Protein AF-A0A158R7V2-F1 (afdb_monomer)

Secondary structure (DSSP, 8-state):
-----PPPPPHHHHHHHHHHHHHHHHTTHHHHGGGSTT-SSSHHHHHTTGGG--HHHHTTSHHHHHHHHHHHHHHHHHHTSHHHHHHHHTSTTHHHHHHHHHHH---HHHHHHHHHHHHHHTT-HHHHHHTT-GGG-HHHHHHHHTS--TT---HHHHHHHHHHHHHHHHHHTT-HHHHHHHHHTTHHHHHHHHHHHHHHT-SSGGGGGHHHHHHHHHHHH-

Structure (mmCIF, N/CA/C/O backbone):
data_AF-A0A158R7V2-F1
#
_entry.id   AF-A0A158R7V2-F1
#
loop_
_atom_site.group_PDB
_atom_site.id
_atom_site.type_symbol
_atom_site.label_atom_id
_atom_site.label_alt_id
_atom_site.label_comp_id
_atom_site.label_asym_id
_atom_site.label_entity_id
_atom_site.label_seq_id
_atom_site.pdbx_PDB_ins_code
_atom_site.Cartn_x
_atom_site.Cartn_y
_atom_site.Cartn_z
_atom_site.occupancy
_atom_site.B_iso_or_equiv
_atom_site.auth_seq_id
_atom_site.auth_comp_id
_atom_site.auth_asym_id
_atom_site.auth_atom_id
_atom_site.pdbx_PDB_model_num
ATOM 1 N N . MET A 1 1 ? -40.283 9.266 14.610 1.00 37.00 1 MET A N 1
ATOM 2 C CA . MET A 1 1 ? -39.310 9.376 13.501 1.00 37.00 1 MET A CA 1
ATOM 3 C C . MET A 1 1 ? -38.106 10.157 14.010 1.00 37.00 1 MET A C 1
ATOM 5 O O . MET A 1 1 ? -38.195 11.370 14.119 1.00 37.00 1 MET A O 1
ATOM 9 N N . ALA A 1 2 ? -37.041 9.474 14.435 1.00 30.08 2 ALA A N 1
ATOM 10 C CA . ALA A 1 2 ? -35.848 10.116 14.991 1.00 30.08 2 ALA A CA 1
ATOM 11 C C . ALA A 1 2 ? -34.752 10.198 13.919 1.00 30.08 2 ALA A C 1
ATOM 13 O O . ALA A 1 2 ? -34.368 9.182 13.339 1.00 30.08 2 ALA A O 1
ATOM 14 N N . SER A 1 3 ? -34.281 11.414 13.641 1.00 31.59 3 SER A N 1
ATOM 15 C CA . SER A 1 3 ? -33.174 11.694 12.729 1.00 31.59 3 SER A CA 1
ATOM 16 C C . SER A 1 3 ? -31.853 11.220 13.337 1.00 31.59 3 SER A C 1
ATOM 18 O O . SER A 1 3 ? -31.418 11.741 14.364 1.00 31.59 3 SER A O 1
ATOM 20 N N . VAL A 1 4 ? -31.199 10.255 12.692 1.00 32.47 4 VAL A N 1
ATOM 21 C CA . VAL A 1 4 ? -29.851 9.806 13.054 1.00 32.47 4 VAL A CA 1
ATOM 22 C C . VAL A 1 4 ? -28.837 10.770 12.437 1.00 32.47 4 VAL A C 1
ATOM 24 O O . VAL A 1 4 ? -28.520 10.701 11.252 1.00 32.47 4 VAL A O 1
ATOM 27 N N . THR A 1 5 ? -28.336 11.693 13.250 1.00 33.97 5 THR A N 1
ATOM 28 C CA . THR A 1 5 ? -27.172 12.528 12.950 1.00 33.97 5 THR A CA 1
ATOM 29 C C . THR A 1 5 ? -25.904 11.688 13.100 1.00 33.97 5 THR A C 1
ATOM 31 O O . THR A 1 5 ? -25.510 11.295 14.194 1.00 33.97 5 THR A O 1
ATOM 34 N N . THR A 1 6 ? -25.247 11.387 11.981 1.00 33.78 6 THR A N 1
ATOM 35 C CA . THR A 1 6 ? -23.917 10.763 11.971 1.00 33.78 6 THR A CA 1
ATOM 36 C C . THR A 1 6 ? -22.882 11.703 12.602 1.00 33.78 6 THR A C 1
ATOM 38 O O . THR A 1 6 ? -22.807 12.863 12.181 1.00 33.78 6 THR A O 1
ATOM 41 N N . PRO A 1 7 ? -22.050 11.248 13.556 1.00 34.44 7 PRO A N 1
ATOM 42 C CA . PRO A 1 7 ? -21.054 12.105 14.182 1.00 34.44 7 PRO A CA 1
ATOM 43 C C . PRO A 1 7 ? -19.896 12.379 13.214 1.00 34.44 7 PRO A C 1
ATOM 45 O O . PRO A 1 7 ? -19.307 11.468 12.629 1.00 34.44 7 PRO A O 1
ATOM 48 N N . LEU A 1 8 ? -19.565 13.660 13.050 1.00 33.88 8 LEU A N 1
ATOM 49 C CA . LEU A 1 8 ? -18.360 14.110 12.353 1.00 33.88 8 LEU A CA 1
ATOM 50 C C . LEU A 1 8 ? -17.105 13.694 13.144 1.00 33.88 8 LEU A C 1
ATOM 52 O O . LEU A 1 8 ? -17.109 13.762 14.375 1.00 33.88 8 LEU A O 1
ATOM 56 N N . PRO A 1 9 ? -16.007 13.304 12.471 1.00 34.28 9 PRO A N 1
ATOM 57 C CA . PRO A 1 9 ? -14.775 12.935 13.153 1.00 34.28 9 PRO A CA 1
ATOM 58 C C . PRO A 1 9 ? -14.125 14.153 13.841 1.00 34.28 9 PRO A C 1
ATOM 60 O O . PRO A 1 9 ? -14.235 15.281 13.349 1.00 34.28 9 PRO A O 1
ATOM 63 N N . PRO A 1 10 ? -13.411 13.945 14.963 1.00 34.62 10 PRO A N 1
ATOM 64 C CA . PRO A 1 10 ? -12.839 15.025 15.764 1.00 34.62 10 PRO A CA 1
ATOM 65 C C . PRO A 1 10 ? -11.786 15.832 14.983 1.00 34.62 10 PRO A C 1
ATOM 67 O O . PRO A 1 10 ? -10.931 15.271 14.299 1.00 34.62 10 PRO A O 1
ATOM 70 N N . ARG A 1 11 ? -11.805 17.168 15.124 1.00 33.56 11 ARG A N 1
ATOM 71 C CA . ARG A 1 11 ? -10.925 18.125 14.410 1.00 33.56 11 ARG A CA 1
ATOM 72 C C . ARG A 1 11 ? -9.419 17.815 14.519 1.00 33.56 11 ARG A C 1
ATOM 74 O O . ARG A 1 11 ? -8.675 18.101 13.583 1.00 33.56 11 ARG A O 1
ATOM 81 N N . ASN A 1 12 ? -8.976 17.154 15.591 1.00 32.88 12 ASN A N 1
ATOM 82 C CA . ASN A 1 12 ? -7.576 16.742 15.773 1.00 32.88 12 ASN A CA 1
ATOM 83 C C . ASN A 1 12 ? -7.112 15.669 14.767 1.00 32.88 12 ASN A C 1
ATOM 85 O O . ASN A 1 12 ? -5.939 15.644 14.397 1.00 32.88 12 ASN A O 1
ATOM 89 N N . PHE A 1 13 ? -8.033 14.851 14.243 1.00 32.81 13 PHE A N 1
ATOM 90 C CA . PHE A 1 13 ? -7.736 13.826 13.235 1.00 32.81 13 PHE A CA 1
ATOM 91 C C . PHE A 1 13 ? -7.321 14.439 11.889 1.00 32.81 13 PHE A C 1
ATOM 93 O O . PHE A 1 13 ? -6.437 13.924 11.211 1.00 32.81 13 PHE A O 1
ATOM 100 N N . GLN A 1 14 ? -7.920 15.567 11.496 1.00 32.72 14 GLN A N 1
ATOM 101 C CA . GLN A 1 14 ? -7.604 16.232 10.226 1.00 32.72 14 GLN A CA 1
ATOM 102 C C . GLN A 1 14 ? -6.261 16.972 10.267 1.00 32.72 14 GLN A C 1
ATOM 104 O O . GLN A 1 14 ? -5.587 17.086 9.240 1.00 32.72 14 GLN A O 1
ATOM 109 N N . HIS A 1 15 ? -5.859 17.461 11.443 1.00 30.53 15 HIS A N 1
ATOM 110 C CA . HIS A 1 15 ? -4.662 18.284 11.582 1.00 30.53 15 HIS A CA 1
ATOM 111 C C . HIS A 1 15 ? -3.373 17.451 11.579 1.00 30.53 15 HIS A C 1
ATOM 113 O O . HIS A 1 15 ? -2.441 17.793 10.853 1.00 30.53 15 HIS A O 1
ATOM 119 N N . GLN A 1 16 ? -3.335 16.317 12.292 1.00 29.41 16 GLN A N 1
ATOM 120 C CA . GLN A 1 16 ? -2.178 15.407 12.275 1.00 29.41 16 GLN A CA 1
ATOM 121 C C . GLN A 1 16 ? -2.002 14.707 10.916 1.00 29.41 16 GLN A C 1
ATOM 123 O O . GLN A 1 16 ? -0.881 14.627 10.413 1.00 29.41 16 GLN A O 1
ATOM 128 N N . TYR A 1 17 ? -3.100 14.316 10.250 1.00 32.50 17 TYR A N 1
ATOM 129 C CA . TYR A 1 17 ? -3.053 13.799 8.873 1.00 32.50 17 TYR A CA 1
ATOM 130 C C . TYR A 1 17 ? -2.514 14.833 7.873 1.00 32.50 17 TYR A C 1
ATOM 132 O O . TYR A 1 17 ? -1.758 14.479 6.967 1.00 32.50 17 TYR A O 1
ATOM 140 N N . ARG A 1 18 ? -2.865 16.121 8.022 1.00 29.94 18 ARG A N 1
ATOM 141 C CA . ARG A 1 18 ? -2.336 17.190 7.157 1.00 29.94 18 ARG A CA 1
ATOM 142 C C . ARG A 1 18 ? -0.840 17.406 7.338 1.00 29.94 18 ARG A C 1
ATOM 144 O O . ARG A 1 18 ? -0.164 17.626 6.343 1.00 29.94 18 ARG A O 1
ATOM 151 N N . VAL A 1 19 ? -0.317 17.337 8.559 1.00 29.98 19 VAL A N 1
ATOM 152 C CA . VAL A 1 19 ? 1.100 17.636 8.834 1.00 29.98 19 VAL A CA 1
ATOM 153 C C . VAL A 1 19 ? 2.021 16.553 8.261 1.00 29.98 19 VAL A C 1
ATOM 155 O O . VAL A 1 19 ? 2.945 16.878 7.516 1.00 29.98 19 VAL A O 1
ATOM 158 N N . VAL A 1 20 ? 1.713 15.271 8.488 1.00 31.83 20 VAL A N 1
ATOM 159 C CA . VAL A 1 20 ? 2.489 14.147 7.922 1.00 31.83 20 VAL A CA 1
ATOM 160 C C . VAL A 1 20 ? 2.381 14.120 6.393 1.00 31.83 20 VAL A C 1
ATOM 162 O O . VAL A 1 20 ? 3.366 13.909 5.684 1.00 31.83 20 VAL A O 1
ATOM 165 N N . SER A 1 21 ? 1.195 14.430 5.862 1.00 34.09 21 SER A N 1
ATOM 166 C CA . SER A 1 21 ? 0.965 14.466 4.420 1.00 34.09 21 SER A CA 1
ATOM 167 C C . SER A 1 21 ? 1.586 15.682 3.719 1.00 34.09 21 SER A C 1
ATOM 169 O O . SER A 1 21 ? 1.953 15.577 2.552 1.00 34.09 21 SER A O 1
ATOM 171 N N . ASN A 1 22 ? 1.735 16.823 4.395 1.00 29.34 22 ASN A N 1
ATOM 172 C CA . ASN A 1 22 ? 2.344 18.026 3.819 1.00 29.34 22 ASN A CA 1
ATOM 173 C C . ASN A 1 22 ? 3.876 17.964 3.815 1.00 29.34 22 ASN A C 1
ATOM 175 O O . ASN A 1 22 ? 4.486 18.446 2.862 1.00 29.34 22 ASN A O 1
ATOM 179 N N . SER A 1 23 ? 4.489 17.315 4.811 1.00 27.75 23 SER A N 1
ATOM 180 C CA . SER A 1 23 ? 5.949 17.152 4.863 1.00 27.75 23 SER A CA 1
ATOM 181 C C . SER A 1 23 ? 6.473 16.293 3.698 1.00 27.75 23 SER A C 1
ATOM 183 O O . SER A 1 23 ? 7.461 16.643 3.059 1.00 27.75 23 SER A O 1
ATOM 185 N N . CYS A 1 24 ? 5.733 15.245 3.305 1.00 30.34 24 CYS A N 1
ATOM 186 C CA . CYS A 1 24 ? 6.071 14.422 2.133 1.00 30.34 24 CYS A CA 1
ATOM 187 C C . CYS A 1 24 ? 5.700 15.077 0.785 1.00 30.34 24 CYS A C 1
ATOM 189 O O . CYS A 1 24 ? 6.339 14.816 -0.232 1.00 30.34 24 CYS A O 1
ATOM 191 N N . ARG A 1 25 ? 4.676 15.945 0.748 1.00 33.12 25 ARG A N 1
ATOM 192 C CA . ARG A 1 25 ? 4.231 16.620 -0.489 1.00 33.12 25 ARG A CA 1
ATOM 193 C C . ARG A 1 25 ? 5.171 17.732 -0.947 1.00 33.12 25 ARG A C 1
ATOM 195 O O . ARG A 1 25 ? 5.272 17.963 -2.150 1.00 33.12 25 ARG A O 1
ATOM 202 N N . ASN A 1 26 ? 5.832 18.429 -0.024 1.00 28.05 26 ASN A N 1
ATOM 203 C CA . ASN A 1 26 ? 6.588 19.637 -0.362 1.00 28.05 26 ASN A CA 1
ATOM 204 C C . ASN A 1 26 ? 7.944 19.356 -1.030 1.00 28.05 26 ASN A C 1
ATOM 206 O O . ASN A 1 26 ? 8.379 20.168 -1.838 1.00 28.05 26 ASN A O 1
ATOM 210 N N . TYR A 1 27 ? 8.555 18.188 -0.807 1.00 28.44 27 TYR A N 1
ATOM 211 C CA . TYR A 1 27 ? 9.837 17.836 -1.437 1.00 28.44 27 TYR A CA 1
ATOM 212 C C . TYR A 1 27 ? 9.708 17.345 -2.896 1.00 28.44 27 TYR A C 1
ATOM 214 O O . TYR A 1 27 ? 10.670 17.389 -3.653 1.00 28.44 27 TYR A O 1
ATOM 222 N N . ILE A 1 28 ? 8.517 16.902 -3.321 1.00 39.06 28 ILE A N 1
ATOM 223 C CA . ILE A 1 28 ? 8.295 16.250 -4.633 1.00 39.06 28 ILE A CA 1
ATOM 224 C C . ILE A 1 28 ? 7.529 17.165 -5.613 1.00 39.06 28 ILE A C 1
ATOM 226 O O . ILE A 1 28 ? 7.514 16.945 -6.828 1.00 39.06 28 ILE A O 1
ATOM 230 N N . ARG A 1 29 ? 6.927 18.251 -5.108 1.00 34.53 29 ARG A N 1
ATOM 231 C CA . ARG A 1 29 ? 6.088 19.171 -5.895 1.00 34.53 29 ARG A CA 1
ATOM 232 C C . ARG A 1 29 ? 6.852 19.926 -6.987 1.00 34.53 29 ARG A C 1
ATOM 234 O O . ARG A 1 29 ? 6.239 20.322 -7.973 1.00 34.53 29 ARG A O 1
ATOM 241 N N . ILE A 1 30 ? 8.168 20.081 -6.848 1.00 33.03 30 ILE A N 1
ATOM 242 C CA . ILE A 1 30 ? 8.990 20.868 -7.778 1.00 33.03 30 ILE A CA 1
ATOM 243 C C . ILE A 1 30 ? 9.279 20.099 -9.083 1.00 33.03 30 ILE A C 1
ATOM 245 O O . ILE A 1 30 ? 9.406 20.718 -10.134 1.00 33.03 30 ILE A O 1
ATOM 249 N N . SER A 1 31 ? 9.267 18.759 -9.082 1.00 31.92 31 SER A N 1
ATOM 250 C CA . SER 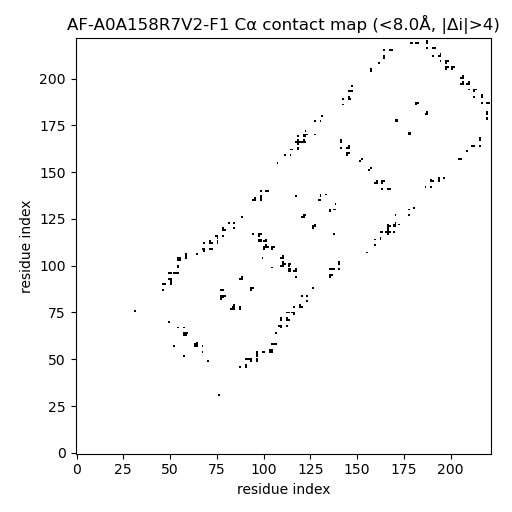A 1 31 ? 9.626 17.977 -10.282 1.00 31.92 31 SER A CA 1
ATOM 251 C C . SER A 1 31 ? 8.432 17.521 -11.136 1.00 31.92 31 SER A C 1
ATOM 253 O O . SER A 1 31 ? 8.602 17.262 -12.323 1.00 31.92 31 SER A O 1
ATOM 255 N N . CYS A 1 32 ? 7.214 17.430 -10.582 1.00 36.91 32 CYS A N 1
ATOM 256 C CA . CYS A 1 32 ? 6.044 16.929 -11.328 1.00 36.91 32 CYS A CA 1
ATOM 257 C C . CYS A 1 32 ? 5.230 18.015 -12.056 1.00 36.91 32 CYS A C 1
ATOM 259 O O . CYS A 1 32 ? 4.536 17.701 -13.023 1.00 36.91 32 CYS A O 1
ATOM 261 N N . VAL A 1 33 ? 5.297 19.283 -11.633 1.00 39.81 33 VAL A N 1
ATOM 262 C CA . VAL A 1 33 ? 4.415 20.348 -12.158 1.00 39.81 33 VAL A CA 1
ATOM 263 C C . VAL A 1 33 ? 4.764 20.756 -13.598 1.00 39.81 33 VAL A C 1
ATOM 265 O O . VAL A 1 33 ? 3.875 21.144 -14.351 1.00 39.81 33 VAL A O 1
ATOM 268 N N . LEU A 1 34 ? 6.009 20.564 -14.039 1.00 38.75 34 LEU A N 1
ATOM 269 C CA . LEU A 1 34 ? 6.458 20.970 -15.379 1.00 38.75 34 LEU A CA 1
ATOM 270 C C . LEU A 1 34 ? 6.155 19.956 -16.501 1.00 38.75 34 LEU A C 1
ATOM 272 O O . LEU A 1 34 ? 6.332 20.274 -17.672 1.00 38.75 34 LEU A O 1
ATOM 276 N N . ALA A 1 35 ? 5.659 18.755 -16.184 1.00 41.47 35 ALA A N 1
ATOM 277 C CA . ALA A 1 35 ? 5.462 17.688 -17.174 1.00 41.47 35 ALA A CA 1
ATOM 278 C C . ALA A 1 35 ? 3.985 17.370 -17.487 1.00 41.47 35 ALA A C 1
ATOM 280 O O . ALA A 1 35 ? 3.691 16.521 -18.321 1.00 41.47 35 ALA A O 1
ATOM 281 N N . LEU A 1 36 ? 3.015 17.999 -16.824 1.00 45.53 36 LEU A N 1
ATOM 282 C CA . LEU A 1 36 ? 1.614 17.550 -16.867 1.00 45.53 36 LEU A CA 1
ATOM 283 C C . LEU A 1 36 ? 0.817 17.868 -18.157 1.00 45.53 36 LEU A C 1
ATOM 285 O O . LEU A 1 36 ? 0.014 17.008 -18.541 1.00 45.53 36 LEU A O 1
ATOM 289 N N . PRO A 1 37 ? 1.016 18.989 -18.883 1.00 43.69 37 PRO A N 1
ATOM 290 C CA . PRO A 1 37 ? 0.160 19.313 -20.034 1.00 43.69 37 PRO A CA 1
ATOM 291 C C . PRO A 1 37 ? 0.492 18.564 -21.339 1.00 43.69 37 PRO A C 1
ATOM 293 O O . PRO A 1 37 ? -0.405 18.305 -22.138 1.00 43.69 37 PRO A O 1
ATOM 296 N N . LEU A 1 38 ? 1.748 18.156 -21.564 1.00 41.06 38 LEU A N 1
ATOM 297 C CA . LEU A 1 38 ? 2.199 17.583 -22.851 1.00 41.06 38 LEU A CA 1
ATOM 298 C C . LEU A 1 38 ? 1.946 16.073 -23.010 1.00 41.06 38 LEU A C 1
ATOM 300 O O . LEU A 1 38 ? 2.208 15.483 -24.059 1.00 41.06 38 LEU A O 1
ATOM 304 N N . ILE A 1 39 ? 1.420 15.419 -21.975 1.00 48.09 39 ILE A N 1
ATOM 305 C CA . ILE A 1 39 ? 1.435 13.962 -21.865 1.00 48.09 39 ILE A CA 1
ATOM 306 C C . ILE A 1 39 ? 0.011 13.441 -21.607 1.00 48.09 39 ILE A C 1
ATOM 308 O O . ILE A 1 39 ? -0.299 12.930 -20.535 1.00 48.09 39 ILE A O 1
ATOM 312 N N . LYS A 1 40 ? -0.902 13.595 -22.571 1.00 47.69 40 LYS A N 1
ATOM 313 C CA . LYS A 1 40 ? -2.197 12.875 -22.573 1.00 47.69 40 LYS A CA 1
ATOM 314 C C . LYS A 1 40 ? -2.292 11.840 -23.700 1.00 47.69 40 LYS A C 1
ATOM 316 O O . LYS A 1 40 ? -2.746 10.734 -23.448 1.00 47.69 40 LYS A O 1
ATOM 321 N N . ARG A 1 41 ? -1.763 12.121 -24.901 1.00 42.34 41 ARG A N 1
ATOM 322 C CA . ARG A 1 41 ? -1.791 11.170 -26.039 1.00 42.34 41 ARG A CA 1
ATOM 323 C C . ARG A 1 41 ? -0.633 10.160 -26.076 1.00 42.34 41 ARG A C 1
ATOM 325 O O . ARG A 1 41 ? -0.831 9.042 -26.531 1.00 42.34 41 ARG A O 1
ATOM 332 N N . LYS A 1 42 ? 0.560 10.504 -25.570 1.00 47.75 42 LYS A N 1
ATOM 333 C CA . LYS A 1 42 ? 1.734 9.599 -25.565 1.00 47.75 42 LYS 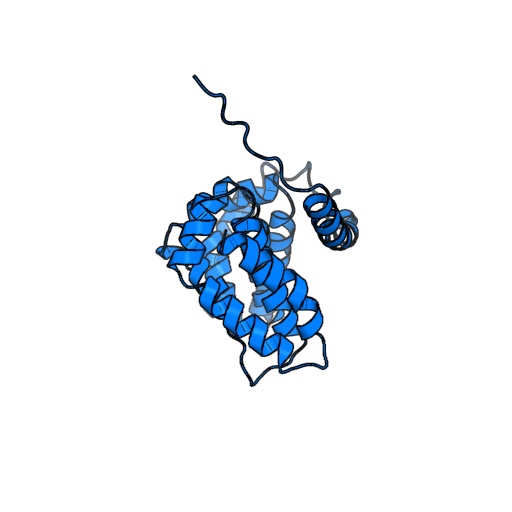A CA 1
ATOM 33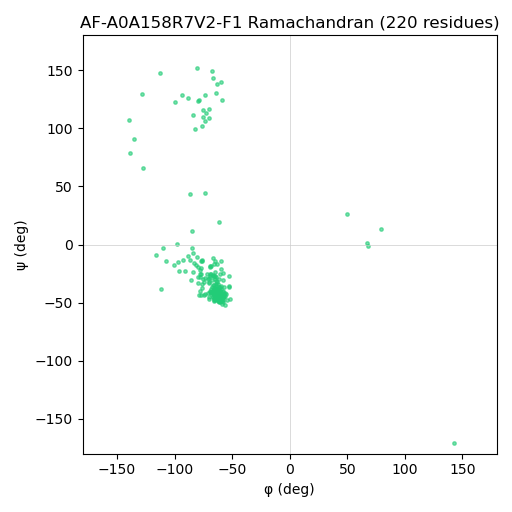4 C C . LYS A 1 42 ? 1.832 8.683 -24.325 1.00 47.75 42 LYS A C 1
ATOM 336 O O . LYS A 1 42 ? 2.629 7.753 -24.339 1.00 47.75 42 LYS A O 1
ATOM 341 N N . LYS A 1 43 ? 1.014 8.895 -23.275 1.00 51.50 43 LYS A N 1
ATOM 342 C CA . LYS A 1 43 ? 1.089 8.126 -22.007 1.00 51.50 43 LYS A CA 1
ATOM 343 C C . LYS A 1 43 ? 0.662 6.663 -22.133 1.00 51.50 43 LYS A C 1
ATOM 345 O O . LYS A 1 43 ? 1.322 5.804 -21.562 1.00 51.50 43 LYS A O 1
ATOM 350 N N . ALA A 1 44 ? -0.402 6.375 -22.883 1.00 55.25 44 ALA A N 1
ATOM 351 C CA . ALA A 1 44 ? -0.937 5.013 -22.985 1.00 55.25 44 ALA A CA 1
ATOM 352 C C . ALA A 1 44 ? 0.057 4.035 -23.645 1.00 55.25 44 ALA A C 1
ATOM 354 O O . ALA A 1 44 ? 0.208 2.910 -23.188 1.00 55.25 44 ALA A O 1
ATOM 355 N N . LYS A 1 45 ? 0.811 4.489 -24.659 1.00 58.78 45 LYS A N 1
ATOM 356 C CA . LYS A 1 45 ? 1.831 3.663 -25.335 1.00 58.78 45 LYS A CA 1
ATOM 357 C C . LYS A 1 45 ? 3.066 3.381 -24.475 1.00 58.78 45 LYS A C 1
ATOM 359 O O . LYS A 1 45 ? 3.720 2.367 -24.652 1.00 58.78 45 LYS A O 1
ATOM 364 N N . ILE A 1 46 ? 3.419 4.279 -23.557 1.00 62.28 46 ILE A N 1
ATOM 365 C CA . ILE A 1 46 ? 4.553 4.055 -22.646 1.00 62.28 46 ILE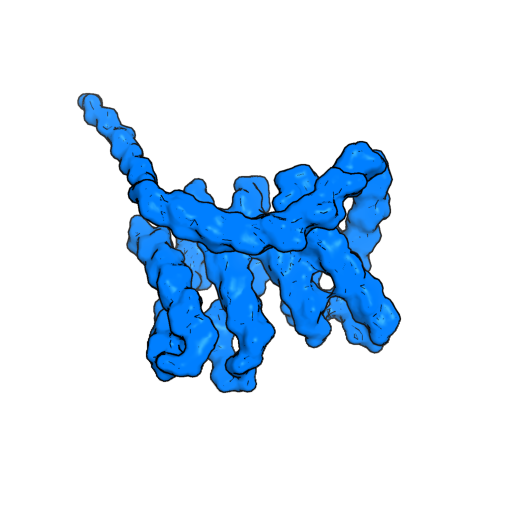 A CA 1
ATOM 366 C C . ILE A 1 46 ? 4.144 3.057 -21.554 1.00 62.28 46 ILE A C 1
ATOM 368 O O . ILE A 1 46 ? 4.921 2.183 -21.182 1.00 62.28 46 ILE A O 1
ATOM 372 N N . LEU A 1 47 ? 2.899 3.142 -21.081 1.00 64.50 47 LEU A N 1
ATOM 373 C CA . LEU A 1 47 ? 2.366 2.250 -20.054 1.00 64.50 47 LEU A CA 1
ATOM 374 C C . LEU A 1 47 ? 1.985 0.857 -20.573 1.00 64.50 47 LEU A C 1
ATOM 376 O O . LEU A 1 47 ? 1.961 -0.080 -19.780 1.00 64.50 47 LEU A O 1
ATOM 380 N N . SER A 1 48 ? 1.769 0.665 -21.878 1.00 66.31 48 SER A N 1
ATOM 381 C CA . SER A 1 48 ? 1.552 -0.681 -22.431 1.00 66.31 48 SER A CA 1
ATOM 382 C C . SER A 1 48 ? 2.751 -1.610 -22.217 1.00 66.31 48 SER A C 1
ATOM 384 O O . SER A 1 48 ? 2.565 -2.808 -22.037 1.00 66.31 48 SER A O 1
ATOM 386 N N . HIS A 1 49 ? 3.971 -1.066 -22.160 1.00 67.44 49 HIS A N 1
ATOM 387 C CA . HIS A 1 49 ? 5.181 -1.836 -21.854 1.00 67.44 49 HIS A CA 1
ATOM 388 C C . HIS A 1 49 ? 5.386 -2.074 -20.350 1.00 67.44 49 HIS A C 1
ATOM 390 O O . HIS A 1 49 ? 6.129 -2.976 -19.964 1.00 67.44 49 HIS A O 1
ATOM 396 N N . PHE A 1 50 ? 4.711 -1.304 -19.491 1.00 67.50 50 PHE A N 1
ATOM 397 C CA . PHE A 1 50 ? 4.791 -1.475 -18.039 1.00 67.50 50 PHE A CA 1
ATOM 398 C C . PHE A 1 50 ? 4.146 -2.791 -17.591 1.00 67.50 50 PHE A C 1
ATOM 400 O O . PHE A 1 50 ? 4.723 -3.518 -16.788 1.00 67.50 50 PHE A O 1
ATOM 407 N N . ALA A 1 51 ? 2.993 -3.145 -18.167 1.00 64.06 51 ALA A N 1
ATOM 408 C CA . ALA A 1 51 ? 2.290 -4.393 -17.858 1.00 64.06 51 ALA A CA 1
ATOM 409 C C . ALA A 1 51 ? 3.091 -5.663 -18.227 1.00 64.06 51 ALA A C 1
ATOM 411 O O . ALA A 1 51 ? 2.771 -6.754 -17.754 1.00 64.06 51 ALA A O 1
ATOM 412 N N . SER A 1 52 ? 4.125 -5.524 -19.066 1.00 68.00 52 SER A N 1
ATOM 413 C CA . SER A 1 52 ? 5.037 -6.602 -19.464 1.00 68.00 52 SER A CA 1
ATOM 414 C C . SER A 1 52 ? 6.356 -6.636 -18.684 1.00 68.00 52 SER A C 1
ATOM 416 O O . SER A 1 52 ? 7.191 -7.490 -18.972 1.00 68.00 52 SER A O 1
ATOM 418 N N . LEU A 1 53 ? 6.583 -5.726 -17.726 1.00 68.12 53 LEU A N 1
ATOM 419 C CA . LEU A 1 53 ? 7.809 -5.744 -16.924 1.00 68.12 53 LEU A CA 1
ATOM 420 C C . LEU A 1 53 ? 7.804 -6.947 -15.977 1.00 68.12 53 LEU A C 1
ATOM 422 O O . LEU A 1 53 ? 7.081 -6.972 -14.982 1.00 68.12 53 LEU A O 1
ATOM 426 N N . ASP A 1 54 ? 8.651 -7.927 -16.277 1.00 71.31 54 ASP A N 1
ATOM 427 C CA . ASP A 1 54 ? 8.888 -9.072 -15.406 1.00 71.31 54 ASP A CA 1
ATOM 428 C C . ASP A 1 54 ? 9.932 -8.720 -14.336 1.00 71.31 54 ASP A C 1
ATOM 430 O O . ASP A 1 54 ? 11.124 -8.541 -14.617 1.00 71.31 54 ASP A O 1
ATOM 434 N N . ALA A 1 55 ? 9.465 -8.653 -13.086 1.00 67.69 55 ALA A N 1
ATOM 435 C CA . ALA A 1 55 ? 10.292 -8.362 -11.924 1.00 67.69 55 ALA A CA 1
ATOM 436 C C . ALA A 1 55 ? 11.454 -9.355 -11.759 1.00 67.69 55 ALA A C 1
ATOM 438 O O . ALA A 1 55 ? 12.548 -8.950 -11.361 1.00 67.69 55 ALA A O 1
ATOM 439 N N . LYS A 1 56 ? 11.233 -10.637 -12.079 1.00 70.12 56 LYS A N 1
ATOM 440 C CA . LYS A 1 56 ? 12.216 -11.715 -11.906 1.00 70.12 56 LYS A CA 1
ATOM 441 C C . LYS A 1 56 ? 13.267 -11.698 -13.006 1.00 70.12 56 LYS A C 1
ATOM 443 O O . LYS A 1 56 ? 14.442 -11.916 -12.721 1.00 70.12 56 LYS A O 1
ATOM 448 N N . ALA A 1 57 ? 12.864 -11.434 -14.248 1.00 71.12 57 ALA A N 1
ATOM 449 C CA . ALA A 1 57 ? 13.792 -11.367 -15.374 1.00 71.12 57 ALA A CA 1
ATOM 450 C C . ALA A 1 57 ? 14.748 -10.169 -15.250 1.00 71.12 57 ALA A C 1
ATOM 452 O O . ALA A 1 57 ? 15.959 -10.324 -15.415 1.00 71.12 57 ALA A O 1
ATOM 453 N N . LEU A 1 58 ? 14.224 -8.989 -14.897 1.00 66.56 58 LEU A N 1
ATOM 454 C CA . LEU A 1 58 ? 15.017 -7.758 -14.788 1.00 66.56 58 LEU A CA 1
ATOM 455 C C . LEU A 1 58 ? 15.976 -7.763 -13.593 1.00 66.56 58 LEU A C 1
ATOM 457 O O . LEU A 1 58 ? 17.056 -7.179 -13.679 1.00 66.56 58 LEU A O 1
ATOM 461 N N . ALA A 1 59 ? 15.631 -8.479 -12.521 1.00 67.00 59 ALA A N 1
ATOM 462 C CA . ALA A 1 59 ? 16.480 -8.611 -11.341 1.00 67.00 59 ALA A CA 1
ATOM 463 C C . ALA A 1 59 ? 17.795 -9.373 -11.605 1.00 67.00 59 ALA A C 1
ATOM 465 O O . ALA A 1 59 ? 18.721 -9.261 -10.805 1.00 67.00 59 ALA A O 1
ATOM 466 N N . ARG A 1 60 ? 17.912 -10.127 -12.709 1.00 71.50 60 ARG A N 1
ATOM 467 C CA . ARG A 1 60 ? 19.089 -10.970 -13.005 1.00 71.50 60 ARG A CA 1
ATOM 468 C C . ARG A 1 60 ? 20.264 -10.227 -13.644 1.00 71.50 60 ARG A C 1
ATOM 470 O O . ARG A 1 60 ? 21.363 -10.768 -13.671 1.00 71.50 60 ARG A O 1
ATOM 477 N N . VAL A 1 61 ? 20.053 -9.021 -14.177 1.00 75.81 61 VAL A N 1
ATOM 478 C CA . VAL A 1 61 ? 21.072 -8.294 -14.956 1.00 75.81 61 VAL A CA 1
ATOM 479 C C . VAL A 1 61 ? 21.245 -6.873 -14.408 1.00 75.81 61 VAL A C 1
ATOM 481 O O . VAL A 1 61 ? 20.249 -6.156 -14.330 1.00 75.81 61 VAL A O 1
ATOM 484 N N . PRO A 1 62 ? 22.472 -6.388 -14.117 1.00 75.19 62 PRO A N 1
ATOM 485 C CA . PRO A 1 62 ? 22.685 -5.055 -13.530 1.00 75.19 62 PRO A CA 1
ATOM 486 C C . PRO A 1 62 ? 22.076 -3.894 -14.337 1.00 75.19 62 PRO A C 1
ATOM 488 O O . PRO A 1 62 ? 21.432 -3.004 -13.784 1.00 75.19 62 PRO A O 1
ATOM 491 N N . LYS A 1 63 ? 22.203 -3.920 -15.673 1.00 75.88 63 LYS A N 1
ATOM 492 C CA . LYS A 1 63 ? 21.553 -2.928 -16.556 1.00 75.88 63 LYS A CA 1
ATOM 493 C C . LYS A 1 63 ? 20.021 -3.013 -16.490 1.00 75.88 63 LYS A C 1
ATOM 495 O O . LYS A 1 63 ? 19.348 -1.986 -16.549 1.00 75.88 63 LYS A O 1
ATOM 500 N N . GLY A 1 64 ? 19.479 -4.223 -16.341 1.00 74.81 64 GLY A N 1
ATOM 501 C CA . GLY A 1 64 ? 18.047 -4.470 -16.161 1.00 74.81 64 GLY A CA 1
ATOM 502 C C . GLY A 1 64 ? 17.526 -3.900 -14.842 1.00 74.81 64 GLY A C 1
ATOM 503 O O . GLY A 1 64 ? 16.503 -3.221 -14.845 1.00 74.81 64 GLY A O 1
ATOM 504 N N . GLN A 1 65 ? 18.276 -4.069 -13.751 1.00 79.00 65 GLN A N 1
ATOM 505 C CA . GLN A 1 65 ? 17.956 -3.496 -12.437 1.00 79.00 65 GLN A CA 1
ATOM 506 C C . GLN A 1 65 ? 17.916 -1.961 -12.474 1.00 79.00 65 GLN A C 1
ATOM 508 O O . GLN A 1 65 ? 16.989 -1.346 -11.951 1.00 79.00 65 GLN A O 1
ATOM 513 N N . HIS A 1 66 ? 18.879 -1.319 -13.144 1.00 80.69 66 HIS A N 1
ATOM 514 C CA . HIS A 1 66 ? 18.876 0.139 -13.287 1.00 80.69 66 HIS A CA 1
ATOM 515 C C . HIS A 1 66 ? 17.631 0.646 -14.033 1.00 80.69 66 HIS A C 1
ATOM 517 O O . HIS A 1 66 ? 16.948 1.560 -13.564 1.00 80.69 66 HIS A O 1
ATOM 523 N N . LEU A 1 67 ? 17.291 0.021 -15.166 1.00 80.94 67 LEU A N 1
ATOM 524 C CA . LEU A 1 67 ? 16.075 0.352 -15.911 1.00 80.94 67 LEU A CA 1
ATOM 525 C C . LEU A 1 67 ? 14.814 0.103 -15.076 1.00 80.94 67 LEU A C 1
ATOM 527 O O . LEU A 1 67 ? 13.911 0.937 -15.076 1.00 80.94 67 LEU A O 1
ATOM 531 N N . GLN A 1 68 ? 14.767 -0.999 -14.328 1.00 82.56 68 GLN A N 1
ATOM 532 C CA . GLN A 1 68 ? 13.670 -1.327 -13.420 1.00 82.56 68 GLN A CA 1
ATOM 533 C C . GLN A 1 68 ? 13.461 -0.228 -12.368 1.00 82.56 68 GLN A C 1
ATOM 535 O O . GLN A 1 68 ? 12.331 0.224 -12.181 1.00 82.56 68 GLN A O 1
ATOM 540 N N . ARG A 1 69 ? 14.533 0.278 -11.742 1.00 86.38 69 ARG A N 1
ATOM 541 C CA . ARG A 1 69 ? 14.451 1.403 -10.793 1.00 86.38 69 ARG A CA 1
ATOM 542 C C . ARG A 1 69 ? 13.914 2.673 -11.443 1.00 86.38 69 ARG A C 1
ATOM 544 O O . ARG A 1 69 ? 13.029 3.312 -10.878 1.00 86.38 69 ARG A O 1
ATOM 551 N N . LEU A 1 70 ? 14.409 3.040 -12.629 1.00 84.56 70 LEU A N 1
ATOM 552 C CA . LEU A 1 70 ? 13.927 4.223 -13.356 1.00 84.56 70 LEU A CA 1
ATOM 553 C C . LEU A 1 70 ? 12.433 4.117 -13.678 1.00 84.56 70 LEU A C 1
ATOM 555 O O . LEU A 1 70 ? 11.678 5.064 -13.443 1.00 84.56 70 LEU A O 1
ATOM 559 N N . TRP A 1 71 ? 12.001 2.950 -14.153 1.00 86.06 71 TRP A N 1
ATOM 560 C CA . TRP A 1 71 ? 10.597 2.670 -14.427 1.00 86.06 71 TRP A CA 1
ATOM 561 C C . TRP A 1 71 ? 9.739 2.764 -13.170 1.00 86.06 71 TRP A C 1
ATOM 563 O O . TRP A 1 71 ? 8.743 3.484 -13.161 1.00 86.06 71 TRP A O 1
ATOM 573 N N . LEU A 1 72 ? 10.137 2.109 -12.081 1.00 89.88 72 LEU A N 1
ATOM 574 C CA . LEU A 1 72 ? 9.389 2.158 -10.826 1.00 89.88 72 LEU A CA 1
ATOM 575 C C . LEU A 1 72 ? 9.360 3.561 -10.226 1.00 89.88 72 LEU A C 1
ATOM 577 O O . LEU A 1 72 ? 8.338 3.958 -9.676 1.00 89.88 72 LEU A O 1
ATOM 581 N N . ARG A 1 73 ? 10.423 4.354 -10.390 1.00 91.00 73 ARG A N 1
ATOM 582 C CA . ARG A 1 73 ? 10.445 5.758 -9.965 1.00 91.00 73 ARG A CA 1
ATOM 583 C C . ARG A 1 73 ? 9.443 6.594 -10.752 1.00 91.00 73 ARG A C 1
ATOM 585 O O . ARG A 1 73 ? 8.706 7.379 -10.161 1.00 91.00 73 ARG A O 1
ATOM 592 N N . PHE A 1 74 ? 9.375 6.405 -12.068 1.00 88.19 74 PHE A N 1
ATOM 593 C CA . PHE A 1 74 ? 8.375 7.057 -12.911 1.00 88.19 74 PHE A CA 1
ATOM 594 C C . PHE A 1 74 ? 6.945 6.683 -12.494 1.00 88.19 74 PHE A C 1
ATOM 596 O O . PHE A 1 74 ? 6.099 7.562 -12.328 1.00 88.19 74 PHE A O 1
ATOM 603 N N . ILE A 1 75 ? 6.684 5.396 -12.260 1.00 89.88 75 ILE A N 1
ATOM 604 C CA . ILE A 1 75 ? 5.363 4.902 -11.850 1.00 89.88 75 ILE A CA 1
ATOM 605 C C . ILE A 1 75 ? 4.992 5.417 -10.458 1.00 89.88 75 ILE A C 1
ATOM 607 O O . ILE A 1 75 ? 3.907 5.972 -10.288 1.00 89.88 75 ILE A O 1
ATOM 611 N N . ALA A 1 76 ? 5.903 5.330 -9.486 1.00 91.06 76 ALA A N 1
ATOM 612 C CA . ALA A 1 76 ? 5.710 5.897 -8.155 1.00 91.06 76 ALA A CA 1
ATOM 613 C C . ALA A 1 76 ? 5.382 7.398 -8.247 1.00 91.06 76 ALA A C 1
ATOM 615 O O . ALA A 1 76 ? 4.418 7.855 -7.634 1.00 91.06 76 ALA A O 1
ATOM 616 N N . ASN A 1 77 ? 6.078 8.150 -9.105 1.00 91.31 77 ASN A N 1
ATOM 617 C CA . ASN A 1 77 ? 5.781 9.565 -9.331 1.00 91.31 77 ASN A CA 1
ATOM 618 C C . ASN A 1 77 ? 4.359 9.804 -9.869 1.00 91.31 77 ASN A C 1
ATOM 620 O O . ASN A 1 77 ? 3.656 10.695 -9.387 1.00 91.31 77 ASN A O 1
ATOM 624 N N . LEU A 1 78 ? 3.888 8.989 -10.819 1.00 90.50 78 LEU A N 1
ATOM 625 C CA . LEU A 1 78 ? 2.516 9.089 -11.332 1.00 90.50 78 LEU A CA 1
ATOM 626 C C . LEU A 1 78 ? 1.467 8.842 -10.240 1.00 90.50 78 LEU A C 1
ATOM 628 O O . LEU A 1 78 ? 0.435 9.521 -10.223 1.00 90.50 78 LEU A O 1
ATOM 632 N N . THR A 1 79 ? 1.737 7.924 -9.306 1.00 93.19 79 THR A N 1
ATOM 633 C CA . THR A 1 79 ? 0.796 7.598 -8.223 1.00 93.19 79 THR A CA 1
ATOM 634 C C . THR A 1 79 ? 0.566 8.737 -7.224 1.00 93.19 79 THR A C 1
ATOM 636 O O . THR A 1 79 ? -0.398 8.668 -6.469 1.00 93.19 79 THR A O 1
ATOM 639 N N . PHE A 1 80 ? 1.350 9.821 -7.234 1.00 90.44 80 PHE A N 1
ATOM 640 C CA . PHE A 1 80 ? 1.080 10.995 -6.386 1.00 90.44 80 PHE A CA 1
ATOM 641 C C . PHE A 1 80 ? -0.071 11.881 -6.885 1.00 90.44 80 PHE A C 1
ATOM 643 O O . PHE A 1 80 ? -0.559 12.732 -6.140 1.00 90.44 80 PHE A O 1
ATOM 650 N N . THR A 1 81 ? -0.514 11.708 -8.133 1.00 90.56 81 THR A N 1
ATOM 651 C CA . THR A 1 81 ? -1.582 12.523 -8.739 1.00 90.56 81 THR A CA 1
ATOM 652 C C . THR A 1 81 ? -2.831 11.688 -8.985 1.00 90.56 81 THR A C 1
ATOM 654 O O . THR A 1 81 ? -2.735 10.503 -9.299 1.00 90.56 81 THR A O 1
ATOM 657 N N . ARG A 1 82 ? -4.022 12.290 -8.886 1.00 89.38 82 ARG A N 1
ATOM 658 C CA . ARG A 1 82 ? -5.281 11.572 -9.160 1.00 89.38 82 ARG A CA 1
ATOM 659 C C . ARG A 1 82 ? -5.357 11.118 -10.615 1.00 89.38 82 ARG A C 1
ATOM 661 O O . ARG A 1 82 ? -5.810 10.012 -10.894 1.00 89.38 82 ARG A O 1
ATOM 668 N N . GLU A 1 83 ? -4.875 11.951 -11.529 1.00 88.94 83 GLU A N 1
ATOM 669 C CA . GLU A 1 83 ? -4.833 11.683 -12.963 1.00 88.94 83 GLU A CA 1
ATOM 670 C C . GLU A 1 83 ? -3.867 10.539 -13.276 1.00 88.94 83 GLU A C 1
ATOM 672 O O . GLU A 1 83 ? -4.212 9.639 -14.038 1.00 88.94 83 GLU A O 1
ATOM 677 N N . GLY A 1 84 ? -2.675 10.545 -12.670 1.00 89.94 84 GLY A N 1
ATOM 678 C CA . GLY A 1 84 ? -1.700 9.467 -12.821 1.00 89.94 84 GLY A CA 1
ATOM 679 C C . GLY A 1 84 ? -2.189 8.157 -12.211 1.00 89.94 84 GLY A C 1
ATOM 680 O O . GLY A 1 84 ? -2.047 7.112 -12.838 1.00 89.94 84 GLY A O 1
ATOM 681 N N . GLN A 1 85 ? -2.852 8.206 -11.051 1.00 92.00 85 GLN A N 1
ATOM 682 C CA . GLN A 1 85 ? -3.484 7.024 -10.472 1.00 92.00 85 GLN A CA 1
ATOM 683 C C . GLN A 1 85 ? -4.579 6.457 -11.380 1.00 92.00 85 GLN A C 1
ATOM 685 O O . GLN A 1 85 ? -4.571 5.265 -11.657 1.00 92.00 85 GLN A O 1
ATOM 690 N N . SER A 1 86 ? -5.494 7.300 -11.869 1.00 90.31 86 SER A N 1
ATOM 691 C CA . SER A 1 86 ? -6.569 6.891 -12.784 1.00 90.31 86 SER A CA 1
ATOM 692 C C . SER A 1 86 ? -6.013 6.235 -14.049 1.00 90.31 86 SER A C 1
ATOM 694 O O . SER A 1 86 ? -6.443 5.153 -14.440 1.00 90.31 86 SER A O 1
ATOM 696 N N . LEU A 1 87 ? -4.982 6.848 -14.633 1.00 89.06 87 LEU A N 1
ATOM 697 C CA . LEU A 1 87 ? -4.288 6.319 -15.798 1.00 89.06 87 LEU A CA 1
ATOM 698 C C . LEU A 1 87 ? -3.628 4.959 -15.533 1.00 89.06 87 LEU A C 1
ATOM 700 O O . LEU A 1 87 ? -3.663 4.090 -16.394 1.00 89.06 87 LEU A O 1
ATOM 704 N N . LEU A 1 88 ? -2.991 4.761 -14.380 1.00 89.50 88 LEU A N 1
ATOM 705 C CA . LEU A 1 88 ? -2.372 3.474 -14.061 1.00 89.50 88 LEU A CA 1
ATOM 706 C C . LEU A 1 88 ? -3.429 2.400 -13.792 1.00 89.50 88 LEU A C 1
ATOM 708 O O . LEU A 1 88 ? -3.310 1.289 -14.292 1.00 89.50 88 LEU A O 1
ATOM 712 N N . LEU A 1 89 ? -4.490 2.745 -13.062 1.00 89.88 89 LEU A N 1
ATOM 713 C CA . LEU A 1 89 ? -5.583 1.827 -12.739 1.00 89.88 89 LEU A CA 1
ATOM 714 C C . LEU A 1 89 ? -6.432 1.447 -13.960 1.00 89.88 89 LEU A C 1
ATOM 716 O O . LEU A 1 89 ? -7.119 0.429 -13.919 1.00 89.88 89 LEU A O 1
ATOM 720 N N . SER A 1 90 ? -6.377 2.221 -15.049 1.00 88.00 90 SER A N 1
ATOM 721 C CA . SER A 1 90 ? -7.009 1.855 -16.320 1.00 88.00 90 SER A CA 1
ATOM 722 C C . SER A 1 90 ? -6.231 0.792 -17.103 1.00 88.00 90 SER A C 1
ATOM 724 O O . SER A 1 90 ? -6.761 0.256 -18.072 1.00 88.00 90 SER A O 1
ATOM 726 N N . HIS A 1 91 ? -4.976 0.512 -16.738 1.00 84.62 91 HIS A N 1
ATOM 727 C CA . HIS A 1 91 ? -4.153 -0.492 -17.408 1.00 84.62 91 HIS A CA 1
ATOM 728 C C . HIS A 1 91 ? -4.266 -1.841 -16.701 1.00 84.62 91 HIS A C 1
ATOM 730 O O . HIS A 1 91 ? -4.054 -1.961 -15.492 1.00 84.62 91 HIS A O 1
ATOM 736 N N . THR A 1 92 ? -4.561 -2.882 -17.476 1.00 81.69 92 THR A N 1
ATOM 737 C CA . THR A 1 92 ? -4.616 -4.257 -16.978 1.00 81.69 92 THR A CA 1
ATOM 738 C C . THR A 1 92 ? -3.262 -4.653 -16.393 1.00 81.69 92 THR A C 1
ATOM 740 O O . THR A 1 92 ? -2.218 -4.322 -16.953 1.00 81.69 92 THR A O 1
ATOM 743 N N . ARG A 1 93 ? -3.279 -5.380 -15.274 1.00 84.44 93 ARG A N 1
ATOM 744 C CA . ARG A 1 93 ? -2.092 -5.867 -14.557 1.00 84.44 93 ARG A CA 1
ATOM 745 C C . ARG A 1 93 ? -1.206 -4.806 -13.900 1.00 84.44 93 ARG A C 1
ATOM 747 O O . ARG A 1 93 ? -0.202 -5.168 -13.297 1.00 84.44 93 ARG A O 1
ATOM 754 N N . ALA A 1 94 ? -1.535 -3.514 -13.975 1.00 85.94 94 ALA A N 1
ATOM 755 C CA . ALA A 1 94 ? -0.659 -2.475 -13.428 1.00 85.94 94 ALA A CA 1
ATOM 756 C C . ALA A 1 94 ? -0.419 -2.630 -11.914 1.00 85.94 94 ALA A C 1
ATOM 758 O O . ALA A 1 94 ? 0.680 -2.372 -11.429 1.00 85.94 94 ALA A O 1
ATOM 759 N N . VAL A 1 95 ? -1.433 -3.076 -11.170 1.00 90.69 95 VAL A N 1
ATOM 760 C CA . VAL A 1 95 ? -1.324 -3.319 -9.726 1.00 90.69 95 VAL A CA 1
ATOM 761 C C . VAL A 1 95 ? -0.537 -4.599 -9.453 1.00 90.69 95 VAL A C 1
ATOM 763 O O . VAL A 1 95 ? 0.333 -4.609 -8.587 1.00 90.69 95 VAL A O 1
ATOM 766 N N . GLU A 1 96 ? -0.808 -5.658 -10.211 1.00 90.38 96 GLU A N 1
ATOM 767 C CA . GLU A 1 96 ? -0.150 -6.959 -10.111 1.00 90.38 96 GLU A CA 1
ATOM 768 C C . GLU A 1 96 ? 1.349 -6.834 -10.359 1.00 90.38 96 GLU A C 1
ATOM 770 O O . GLU A 1 96 ? 2.132 -7.384 -9.598 1.00 90.38 96 GLU A O 1
ATOM 775 N N . VAL A 1 97 ? 1.761 -6.021 -11.337 1.00 88.75 97 VAL A N 1
ATOM 776 C CA . VAL A 1 97 ? 3.180 -5.731 -11.573 1.00 88.75 97 VAL A CA 1
ATOM 777 C C . VAL A 1 97 ? 3.819 -5.106 -10.333 1.00 88.75 97 VAL A C 1
ATOM 779 O O . VAL A 1 97 ? 4.907 -5.522 -9.944 1.00 88.75 97 VAL A O 1
ATOM 782 N N . LEU A 1 98 ? 3.170 -4.143 -9.670 1.00 92.94 98 LEU A N 1
ATOM 783 C CA . LEU A 1 98 ? 3.717 -3.567 -8.435 1.00 92.94 98 LEU A CA 1
ATOM 784 C C . LEU A 1 98 ? 3.798 -4.604 -7.310 1.00 92.94 98 LEU A C 1
ATOM 786 O O . LEU A 1 98 ? 4.796 -4.646 -6.596 1.00 92.94 98 LEU A O 1
ATOM 790 N N . VAL A 1 99 ? 2.787 -5.460 -7.172 1.00 93.88 99 VAL A N 1
ATOM 791 C CA . VAL A 1 99 ? 2.777 -6.551 -6.187 1.00 93.88 99 VAL A CA 1
ATOM 792 C C . VAL A 1 99 ? 3.903 -7.551 -6.452 1.00 93.88 99 VAL A C 1
ATOM 794 O O . VAL A 1 99 ? 4.628 -7.905 -5.523 1.00 93.88 99 VAL A O 1
ATOM 797 N N . ASP A 1 100 ? 4.118 -7.942 -7.706 1.00 91.06 100 ASP A N 1
ATOM 798 C CA . ASP A 1 100 ? 5.206 -8.832 -8.115 1.00 91.06 100 ASP A CA 1
ATOM 799 C C . ASP A 1 100 ? 6.575 -8.220 -7.806 1.00 91.06 100 ASP A C 1
ATOM 801 O O . ASP A 1 100 ? 7.467 -8.903 -7.303 1.00 91.06 100 ASP A O 1
ATOM 805 N N . HIS A 1 101 ? 6.737 -6.915 -8.035 1.00 90.75 101 HIS A N 1
ATOM 806 C CA . HIS A 1 101 ? 7.959 -6.201 -7.670 1.00 90.75 101 HIS A CA 1
ATOM 807 C C . HIS A 1 101 ? 8.161 -6.136 -6.158 1.00 90.75 101 HIS A C 1
ATOM 809 O O . HIS A 1 101 ? 9.295 -6.243 -5.698 1.00 90.75 101 HIS A O 1
ATOM 815 N N . VAL A 1 102 ? 7.091 -6.017 -5.369 1.00 92.75 102 VAL A N 1
ATOM 816 C CA . VAL A 1 102 ? 7.232 -6.079 -3.913 1.00 92.75 102 VAL A CA 1
ATOM 817 C C . VAL A 1 102 ? 7.664 -7.472 -3.444 1.00 92.75 102 VAL A C 1
ATOM 819 O O . VAL A 1 102 ? 8.508 -7.586 -2.557 1.00 92.75 102 VAL A O 1
ATOM 822 N N . ARG A 1 103 ? 7.112 -8.530 -4.048 1.00 90.44 103 ARG A N 1
ATOM 823 C CA . ARG A 1 103 ? 7.344 -9.925 -3.641 1.00 90.44 103 ARG A CA 1
ATOM 824 C C . ARG A 1 103 ? 8.686 -10.484 -4.088 1.00 90.44 103 ARG A C 1
ATOM 826 O O . ARG A 1 103 ? 9.326 -11.210 -3.335 1.00 90.44 103 ARG A O 1
ATOM 833 N N . PHE A 1 104 ? 9.072 -10.206 -5.328 1.00 85.44 104 PHE A N 1
ATOM 834 C CA . PHE A 1 104 ? 10.128 -10.955 -6.007 1.00 85.44 104 PHE A CA 1
ATOM 835 C C . PHE A 1 104 ? 11.361 -10.119 -6.344 1.00 85.44 104 PHE A C 1
ATOM 837 O O . PHE A 1 104 ? 12.366 -10.682 -6.772 1.00 85.44 104 PHE A O 1
ATOM 844 N N . CYS A 1 105 ? 11.314 -8.795 -6.182 1.00 84.31 105 CYS A N 1
ATOM 845 C CA . CYS A 1 105 ? 12.483 -7.967 -6.442 1.00 84.31 105 CYS A CA 1
ATOM 846 C C . CYS A 1 105 ? 13.462 -8.032 -5.260 1.00 84.31 105 CYS A C 1
ATOM 848 O O . CYS A 1 105 ? 13.101 -7.725 -4.123 1.00 84.31 105 CYS A O 1
ATOM 850 N N . HIS A 1 106 ? 14.710 -8.410 -5.545 1.00 81.88 106 HIS A N 1
ATOM 851 C CA . HIS A 1 106 ? 15.804 -8.401 -4.566 1.00 81.88 106 HIS A CA 1
ATOM 852 C C . HIS A 1 106 ? 16.371 -7.000 -4.327 1.00 81.88 106 HIS A C 1
ATOM 854 O O . HIS A 1 106 ? 16.984 -6.753 -3.293 1.00 81.88 106 HIS A O 1
ATOM 860 N N . ASP A 1 107 ? 16.168 -6.088 -5.277 1.00 84.88 107 ASP A N 1
ATOM 861 C CA . ASP A 1 107 ? 16.627 -4.716 -5.155 1.00 84.88 107 ASP A CA 1
ATOM 862 C C . ASP A 1 107 ? 15.740 -3.928 -4.183 1.00 84.88 107 ASP A C 1
ATOM 864 O O . ASP A 1 107 ? 14.550 -3.707 -4.427 1.00 84.88 107 ASP A O 1
ATOM 868 N N . GLU A 1 108 ? 16.335 -3.491 -3.074 1.00 86.69 108 GLU A N 1
ATOM 869 C CA . GLU A 1 108 ? 15.625 -2.804 -1.997 1.00 86.69 108 GLU A CA 1
ATOM 870 C C . GLU A 1 108 ? 14.946 -1.517 -2.481 1.00 86.69 108 GLU A C 1
ATOM 872 O O . GLU A 1 108 ? 13.780 -1.268 -2.155 1.00 86.69 108 GLU A O 1
ATOM 877 N N . GLU A 1 109 ? 15.638 -0.722 -3.301 1.00 87.31 109 GLU A N 1
ATOM 878 C CA . GLU A 1 109 ? 15.118 0.544 -3.820 1.00 87.31 109 GLU A CA 1
ATOM 879 C C . GLU A 1 109 ? 13.915 0.320 -4.746 1.00 87.31 109 GLU A C 1
ATOM 881 O O . GLU A 1 109 ? 12.868 0.943 -4.554 1.00 87.31 109 GLU A O 1
ATOM 886 N N . ALA A 1 110 ? 14.023 -0.598 -5.710 1.00 88.38 110 ALA A N 1
ATOM 887 C CA . ALA A 1 110 ? 12.920 -0.982 -6.585 1.00 88.38 110 ALA A CA 1
ATOM 888 C C . ALA A 1 110 ? 11.713 -1.496 -5.787 1.00 88.38 110 ALA A C 1
ATOM 890 O O . ALA A 1 110 ? 10.595 -1.004 -5.969 1.00 88.38 110 ALA A O 1
ATOM 891 N N . ARG A 1 111 ? 11.930 -2.427 -4.851 1.00 90.75 111 ARG A N 1
ATOM 892 C CA . ARG A 1 111 ? 10.874 -2.961 -3.981 1.00 90.75 111 ARG A CA 1
ATOM 893 C C . ARG A 1 111 ? 10.174 -1.848 -3.195 1.00 90.75 111 ARG A C 1
ATOM 895 O O . ARG A 1 111 ? 8.945 -1.818 -3.135 1.00 90.75 111 ARG A O 1
ATOM 902 N N . ARG A 1 112 ? 10.933 -0.883 -2.665 1.00 91.81 112 ARG A N 1
ATOM 903 C CA . ARG A 1 112 ? 10.397 0.283 -1.943 1.00 91.81 112 ARG A CA 1
ATOM 904 C C . ARG A 1 112 ? 9.565 1.191 -2.842 1.00 91.81 112 ARG A C 1
ATOM 906 O O . ARG A 1 112 ? 8.477 1.600 -2.447 1.00 91.81 112 ARG A O 1
ATOM 913 N N . LEU A 1 113 ? 10.044 1.496 -4.049 1.00 92.88 113 LEU A N 1
ATOM 914 C CA . LEU A 1 113 ? 9.312 2.314 -5.023 1.00 92.88 113 LEU A CA 1
ATOM 915 C C . LEU A 1 113 ? 7.992 1.651 -5.439 1.00 92.88 113 LEU A C 1
ATOM 917 O O . LEU A 1 113 ? 6.968 2.330 -5.537 1.00 92.88 113 LEU A O 1
ATOM 921 N N . ALA A 1 114 ? 7.996 0.330 -5.628 1.00 94.38 114 ALA A N 1
ATOM 922 C CA . ALA A 1 114 ? 6.782 -0.427 -5.912 1.00 94.38 114 ALA A CA 1
ATOM 923 C C . ALA A 1 114 ? 5.787 -0.361 -4.742 1.00 94.38 114 ALA A C 1
ATOM 925 O O . ALA A 1 114 ? 4.604 -0.069 -4.943 1.00 94.38 114 ALA A O 1
ATOM 926 N N . PHE A 1 115 ? 6.278 -0.545 -3.512 1.00 95.31 115 PHE A N 1
ATOM 927 C CA . PHE A 1 115 ? 5.466 -0.455 -2.299 1.00 95.31 115 PHE A CA 1
ATOM 928 C C . PHE A 1 115 ? 4.869 0.945 -2.108 1.00 95.31 115 PHE A C 1
ATOM 930 O O . PHE A 1 115 ? 3.685 1.081 -1.800 1.00 95.31 115 PHE A O 1
ATOM 937 N N . LEU A 1 116 ? 5.656 1.995 -2.351 1.00 95.38 116 LEU A N 1
ATOM 938 C CA . LEU A 1 116 ? 5.200 3.386 -2.326 1.00 95.38 116 LEU A CA 1
ATOM 939 C C . LEU A 1 116 ? 4.055 3.622 -3.325 1.00 95.38 116 LEU A C 1
ATOM 941 O O . LEU A 1 116 ? 3.063 4.270 -2.990 1.00 95.38 116 LEU A O 1
ATOM 945 N N . GLY A 1 117 ? 4.142 3.040 -4.525 1.00 94.94 117 GLY A N 1
ATOM 946 C CA . GLY A 1 117 ? 3.052 3.065 -5.502 1.00 94.94 117 GLY A CA 1
ATOM 947 C C . GLY A 1 117 ? 1.757 2.441 -4.964 1.00 94.94 117 GLY A C 1
ATOM 948 O O . GLY A 1 117 ? 0.690 3.055 -5.049 1.00 94.94 117 GLY A O 1
ATOM 949 N N . LEU A 1 118 ? 1.848 1.258 -4.343 1.00 95.50 118 LEU A N 1
ATOM 950 C CA . LEU A 1 118 ? 0.702 0.591 -3.705 1.00 95.50 118 LEU A CA 1
ATOM 951 C C . LEU A 1 118 ? 0.122 1.414 -2.544 1.00 95.50 118 LEU A C 1
ATOM 953 O O . LEU A 1 118 ? -1.099 1.559 -2.426 1.00 95.50 118 LEU A O 1
ATOM 957 N N . GLN A 1 119 ? 0.984 1.997 -1.710 1.00 95.69 119 GLN A N 1
ATOM 958 C CA . GLN A 1 119 ? 0.584 2.855 -0.596 1.00 95.69 119 GLN A CA 1
ATOM 959 C C . GLN A 1 119 ? -0.198 4.083 -1.081 1.00 95.69 119 GLN A C 1
ATOM 961 O O . GLN A 1 119 ? -1.240 4.421 -0.505 1.00 95.69 119 GLN A O 1
ATOM 966 N N . ASN A 1 120 ? 0.254 4.715 -2.164 1.00 95.38 120 ASN A N 1
ATOM 967 C CA . ASN A 1 120 ? -0.432 5.846 -2.779 1.00 95.38 120 ASN A CA 1
ATOM 968 C C . ASN A 1 120 ? -1.808 5.455 -3.341 1.00 95.38 120 ASN A C 1
ATOM 970 O O . ASN A 1 120 ? -2.782 6.197 -3.167 1.00 95.38 120 ASN A O 1
ATOM 974 N N . PHE A 1 121 ? -1.927 4.274 -3.956 1.00 95.00 121 PHE A N 1
ATOM 975 C CA . PHE A 1 121 ? -3.210 3.777 -4.454 1.00 95.00 121 PHE A CA 1
ATOM 976 C C . PHE A 1 121 ? -4.237 3.519 -3.354 1.00 95.00 121 PHE A C 1
ATOM 978 O O . PHE A 1 121 ? -5.426 3.729 -3.583 1.00 95.00 121 PHE A O 1
ATOM 985 N N . CYS A 1 122 ? -3.819 3.142 -2.146 1.00 94.31 122 CYS A N 1
ATOM 986 C CA . CYS A 1 122 ? -4.741 2.861 -1.041 1.00 94.31 122 CYS A CA 1
ATOM 987 C C . CYS A 1 122 ? -5.626 4.060 -0.645 1.00 94.31 122 CYS A C 1
ATOM 989 O O . CYS A 1 122 ? -6.702 3.875 -0.074 1.00 94.31 122 CYS A O 1
ATOM 991 N N . GLY A 1 123 ? -5.221 5.292 -0.980 1.00 90.62 123 GLY A N 1
ATOM 992 C CA . GLY A 1 123 ? -6.039 6.497 -0.791 1.00 90.62 123 GLY A CA 1
ATOM 993 C C . GLY A 1 123 ? -7.095 6.733 -1.880 1.00 90.62 123 GLY A C 1
ATOM 994 O O . GLY A 1 123 ? -7.957 7.596 -1.719 1.00 90.62 123 GLY A O 1
ATOM 995 N N . ASN A 1 124 ? -7.048 5.991 -2.986 1.00 92.31 124 ASN A N 1
ATOM 996 C CA . ASN A 1 124 ? -7.932 6.158 -4.133 1.00 92.31 124 ASN A CA 1
ATOM 997 C C . ASN A 1 124 ? -9.221 5.339 -3.973 1.00 92.31 124 ASN A C 1
ATOM 999 O O . ASN A 1 124 ? -9.180 4.123 -3.801 1.00 92.31 124 ASN A O 1
ATOM 1003 N N . THR A 1 125 ? -10.385 5.983 -4.089 1.00 89.19 125 THR A N 1
ATOM 1004 C CA . THR A 1 125 ? -11.687 5.313 -3.932 1.00 89.19 125 THR A CA 1
ATOM 1005 C C . THR A 1 125 ? -11.912 4.183 -4.938 1.00 89.19 125 THR A C 1
ATOM 1007 O O . THR A 1 125 ? -12.447 3.143 -4.560 1.00 89.19 125 THR A O 1
ATOM 1010 N N . ALA A 1 126 ? -11.478 4.345 -6.193 1.00 88.19 126 ALA A N 1
ATOM 1011 C CA . ALA A 1 126 ? -11.612 3.300 -7.206 1.00 88.19 126 ALA A CA 1
ATOM 1012 C C . ALA A 1 126 ? -10.736 2.088 -6.858 1.00 88.19 126 ALA A C 1
ATOM 1014 O O . ALA A 1 126 ? -11.202 0.949 -6.917 1.00 88.19 126 ALA A O 1
ATOM 1015 N N . PHE A 1 127 ? -9.509 2.324 -6.386 1.00 91.75 127 PHE A N 1
ATOM 1016 C CA . PHE A 1 127 ? -8.606 1.252 -5.964 1.00 91.75 127 PHE A CA 1
ATOM 1017 C C . PHE A 1 127 ? -9.110 0.471 -4.748 1.00 91.75 127 PHE A C 1
ATOM 1019 O O . PHE A 1 127 ? -8.858 -0.724 -4.648 1.00 91.75 127 PHE A O 1
ATOM 1026 N N . LYS A 1 128 ? -9.874 1.082 -3.834 1.00 91.38 128 LYS A N 1
ATOM 1027 C CA . LYS A 1 128 ? -10.424 0.349 -2.676 1.00 91.38 128 LYS A CA 1
ATOM 1028 C C . LYS A 1 128 ? -11.287 -0.843 -3.086 1.00 91.38 128 LYS A C 1
ATOM 1030 O O . LYS A 1 128 ? -11.308 -1.837 -2.373 1.00 91.38 128 LYS A O 1
ATOM 1035 N N . THR A 1 129 ? -11.959 -0.778 -4.238 1.00 86.69 129 THR A N 1
ATOM 1036 C CA . THR A 1 129 ? -12.703 -1.927 -4.790 1.00 86.69 129 THR A CA 1
ATOM 1037 C C . THR A 1 129 ? -11.783 -3.062 -5.254 1.00 86.69 129 THR A C 1
ATOM 1039 O O . THR A 1 129 ? -12.175 -4.226 -5.252 1.00 86.69 129 THR A O 1
ATOM 1042 N N . TYR A 1 130 ? -10.538 -2.737 -5.597 1.00 85.06 130 TYR A N 1
ATOM 1043 C CA . TYR A 1 130 ? -9.511 -3.693 -5.989 1.00 85.06 130 TYR A CA 1
ATOM 1044 C C . TYR A 1 130 ? -9.023 -4.544 -4.816 1.00 85.06 130 TYR A C 1
ATOM 1046 O O . TYR A 1 130 ? -8.722 -5.717 -5.007 1.00 85.06 130 TYR A O 1
ATOM 1054 N N . LEU A 1 131 ? -9.006 -3.986 -3.599 1.00 87.38 131 LEU A N 1
ATOM 1055 C CA . LEU A 1 131 ? -8.540 -4.680 -2.390 1.00 87.38 131 LEU A CA 1
ATOM 1056 C C . LEU A 1 131 ? -9.349 -5.945 -2.064 1.00 87.38 131 LEU A C 1
ATOM 1058 O O . LEU A 1 131 ? -8.819 -6.856 -1.440 1.00 87.38 131 LEU A O 1
ATOM 1062 N N . TYR A 1 132 ? -10.606 -6.032 -2.509 1.00 85.44 132 TYR A N 1
ATOM 1063 C CA . TYR A 1 132 ? -11.439 -7.225 -2.310 1.00 85.44 132 TYR A CA 1
ATOM 1064 C C . TYR A 1 132 ? -11.094 -8.369 -3.269 1.00 85.44 132 TYR A C 1
ATOM 1066 O O . TYR A 1 132 ? -11.526 -9.503 -3.062 1.00 85.44 132 TYR A O 1
ATOM 1074 N N . LYS A 1 133 ? -10.329 -8.102 -4.333 1.00 84.38 133 LYS A N 1
ATOM 1075 C CA . LYS A 1 133 ? -9.876 -9.147 -5.249 1.00 84.38 133 LYS A CA 1
ATOM 1076 C C . LYS A 1 133 ? -8.737 -9.898 -4.574 1.00 84.38 133 LYS A C 1
ATOM 1078 O O . LYS A 1 133 ? -7.607 -9.416 -4.569 1.00 84.38 133 LYS A O 1
ATOM 1083 N N . LYS A 1 134 ? -9.015 -11.089 -4.033 1.00 71.50 134 LYS A N 1
ATOM 1084 C CA . LYS A 1 134 ? -7.988 -11.943 -3.403 1.00 71.50 134 LYS A CA 1
ATOM 1085 C C . LYS A 1 134 ? -6.790 -12.197 -4.328 1.00 71.50 134 LYS A C 1
ATOM 1087 O O . LYS A 1 134 ? -5.653 -12.179 -3.875 1.00 71.50 134 LYS A O 1
ATOM 1092 N N . SER A 1 135 ? -7.035 -12.319 -5.634 1.00 74.69 135 SER A N 1
ATOM 1093 C CA . SER A 1 135 ? -5.995 -12.485 -6.658 1.00 74.69 135 SER A CA 1
ATOM 1094 C C . SER A 1 135 ? -5.055 -11.285 -6.822 1.00 74.69 135 SER A C 1
ATOM 1096 O O . SER A 1 135 ? -4.012 -11.426 -7.448 1.00 74.69 135 SER A O 1
ATOM 1098 N N . SER A 1 136 ? -5.389 -10.112 -6.270 1.00 80.38 136 SER A N 1
ATOM 1099 C CA . SER A 1 136 ? -4.540 -8.921 -6.377 1.00 80.38 136 SER A CA 1
ATOM 1100 C C . SER A 1 136 ? -3.240 -9.037 -5.586 1.00 80.38 136 SER A C 1
ATOM 1102 O O . SER A 1 136 ? -2.291 -8.331 -5.899 1.00 80.38 136 SER A O 1
ATOM 1104 N N . GLY A 1 137 ? -3.199 -9.859 -4.531 1.00 89.56 137 GLY A N 1
ATOM 1105 C CA . GLY A 1 137 ? -2.025 -10.022 -3.672 1.00 89.56 137 GLY A CA 1
ATOM 1106 C C . GLY A 1 137 ? -1.646 -8.803 -2.815 1.00 89.56 137 GLY A C 1
ATOM 1107 O O . GLY A 1 137 ? -0.704 -8.887 -2.027 1.00 89.56 137 GLY A O 1
ATOM 1108 N N . VAL A 1 138 ? -2.379 -7.687 -2.920 1.00 93.75 138 VAL A N 1
ATOM 1109 C CA . VAL A 1 138 ? -2.090 -6.433 -2.200 1.00 93.75 138 VAL A CA 1
ATOM 1110 C C . VAL A 1 138 ? -2.241 -6.617 -0.692 1.00 93.75 138 VAL A C 1
ATOM 1112 O O . VAL A 1 138 ? -1.359 -6.225 0.064 1.00 93.75 138 VAL A O 1
ATOM 1115 N N . VAL A 1 139 ? -3.341 -7.237 -0.250 1.00 94.19 139 VAL A N 1
ATOM 1116 C CA . VAL A 1 139 ? -3.613 -7.475 1.178 1.00 94.19 139 VAL A CA 1
ATOM 1117 C C . VAL A 1 139 ? -2.527 -8.352 1.800 1.00 94.19 139 VAL A C 1
ATOM 1119 O O . VAL A 1 139 ? -2.026 -8.036 2.872 1.00 94.19 139 VAL A O 1
ATOM 1122 N N . GLU A 1 140 ? -2.103 -9.399 1.094 1.00 93.50 140 GLU A N 1
ATOM 1123 C CA . GLU A 1 140 ? -1.020 -10.286 1.530 1.00 93.50 140 GLU A CA 1
ATOM 1124 C C . GLU A 1 140 ? 0.314 -9.536 1.650 1.00 93.50 140 GLU A C 1
ATOM 1126 O O . GLU A 1 140 ? 1.006 -9.659 2.654 1.00 93.50 140 GLU A O 1
ATOM 1131 N N . VAL A 1 141 ? 0.655 -8.696 0.665 1.00 94.19 141 VAL A N 1
ATOM 1132 C CA . VAL A 1 141 ? 1.865 -7.862 0.714 1.00 94.19 141 VAL A CA 1
ATOM 1133 C C . VAL A 1 141 ? 1.843 -6.907 1.910 1.00 94.19 141 VAL A C 1
ATOM 1135 O O . VAL A 1 141 ? 2.854 -6.766 2.597 1.00 94.19 141 VAL A O 1
ATOM 1138 N N . LEU A 1 142 ? 0.700 -6.272 2.183 1.00 94.88 142 LEU A N 1
ATOM 1139 C CA . LEU A 1 142 ? 0.542 -5.401 3.348 1.00 94.88 142 LEU A CA 1
ATOM 1140 C C . LEU A 1 142 ? 0.654 -6.184 4.660 1.00 94.88 142 LEU A C 1
ATOM 1142 O O . LEU A 1 142 ? 1.260 -5.684 5.600 1.00 94.88 142 LEU A O 1
ATOM 1146 N N . ALA A 1 143 ? 0.096 -7.394 4.726 1.00 93.75 143 ALA A N 1
ATOM 1147 C CA . ALA A 1 143 ? 0.181 -8.253 5.902 1.00 93.75 143 ALA A CA 1
ATOM 1148 C C . ALA A 1 143 ? 1.627 -8.681 6.183 1.00 93.75 143 ALA A C 1
ATOM 1150 O O . ALA A 1 143 ? 2.102 -8.511 7.301 1.00 93.75 143 ALA A O 1
ATOM 1151 N N . ASN A 1 144 ? 2.344 -9.151 5.159 1.00 91.94 144 ASN A N 1
ATOM 1152 C CA . ASN A 1 144 ? 3.742 -9.570 5.276 1.00 91.94 144 ASN A CA 1
ATOM 1153 C C . ASN A 1 144 ? 4.654 -8.411 5.698 1.00 91.94 144 ASN A C 1
ATOM 1155 O O . ASN A 1 144 ? 5.600 -8.618 6.447 1.00 91.94 144 ASN A O 1
ATOM 1159 N N . ALA A 1 145 ? 4.353 -7.186 5.258 1.00 91.50 145 ALA A N 1
ATOM 1160 C CA . ALA A 1 145 ? 5.109 -6.000 5.648 1.00 91.50 145 ALA A CA 1
ATOM 1161 C C . ALA A 1 145 ? 4.924 -5.602 7.121 1.00 91.50 145 ALA A C 1
ATOM 1163 O O . ALA A 1 145 ? 5.744 -4.845 7.629 1.00 91.50 145 ALA A O 1
ATOM 1164 N N . LEU A 1 146 ? 3.864 -6.069 7.796 1.00 91.44 146 LEU A N 1
ATOM 1165 C CA . LEU A 1 146 ? 3.643 -5.818 9.223 1.00 91.44 146 LEU A CA 1
ATOM 1166 C C . LEU A 1 146 ? 4.326 -6.836 10.136 1.00 91.44 146 LEU A C 1
ATOM 1168 O O . LEU A 1 146 ? 4.377 -6.589 11.338 1.00 91.44 146 LEU A O 1
ATOM 1172 N N . GLU A 1 147 ? 4.810 -7.959 9.603 1.00 86.00 147 GLU A N 1
ATOM 1173 C CA . GLU A 1 147 ? 5.455 -8.992 10.409 1.00 86.00 147 GLU A CA 1
ATOM 1174 C C . GLU A 1 147 ? 6.836 -8.509 10.869 1.00 86.00 147 GLU A C 1
ATOM 1176 O O . GLU A 1 147 ? 7.733 -8.320 10.040 1.00 86.00 147 GLU A O 1
ATOM 1181 N N . PRO A 1 148 ? 7.040 -8.284 12.179 1.00 69.75 148 PRO A N 1
ATOM 1182 C CA . PRO A 1 148 ? 8.322 -7.825 12.671 1.00 69.75 148 PRO A CA 1
ATOM 1183 C C . PRO A 1 148 ? 9.324 -8.982 12.619 1.00 69.75 148 PRO A C 1
ATOM 1185 O O . PRO A 1 148 ? 9.284 -9.904 13.432 1.00 69.75 148 PRO A O 1
ATOM 1188 N N . THR A 1 149 ? 10.248 -8.944 11.663 1.00 66.00 149 THR A N 1
ATOM 1189 C CA . THR A 1 149 ? 11.364 -9.893 11.616 1.00 66.00 149 THR A CA 1
ATOM 1190 C C . THR A 1 149 ? 12.453 -9.460 12.592 1.00 66.00 149 THR A C 1
ATOM 1192 O O . THR A 1 149 ? 13.002 -8.365 12.468 1.00 66.00 149 THR A O 1
ATOM 1195 N N . THR A 1 150 ? 12.828 -10.342 13.519 1.00 51.62 150 THR A N 1
ATOM 1196 C CA . THR A 1 150 ? 13.902 -10.132 14.511 1.00 51.62 150 THR A CA 1
ATOM 1197 C C . THR A 1 150 ? 15.286 -9.874 13.896 1.00 51.62 150 THR A C 1
ATOM 1199 O O . THR A 1 150 ? 16.188 -9.422 14.593 1.00 51.62 150 THR A O 1
ATOM 1202 N N . ILE A 1 151 ? 15.461 -10.148 12.598 1.00 47.25 151 ILE A N 1
ATOM 1203 C CA . ILE A 1 151 ? 16.767 -10.257 11.930 1.00 47.25 151 ILE A CA 1
ATOM 1204 C C . ILE A 1 151 ? 17.191 -8.968 11.199 1.00 47.25 151 ILE A C 1
ATOM 1206 O O . ILE A 1 151 ? 18.370 -8.802 10.899 1.00 47.25 151 ILE A O 1
ATOM 1210 N N . SER A 1 152 ? 16.298 -8.003 10.949 1.00 51.56 152 SER A N 1
ATOM 1211 C CA . SER A 1 152 ? 16.673 -6.784 10.212 1.00 51.56 152 SER A CA 1
ATOM 1212 C C . SER A 1 152 ? 16.063 -5.511 10.793 1.00 51.56 152 SER A C 1
ATOM 1214 O O . SER A 1 152 ? 15.143 -4.918 10.237 1.00 51.56 152 SER A O 1
ATOM 1216 N N . CYS A 1 153 ? 16.654 -5.006 11.875 1.00 58.41 153 CYS A N 1
ATOM 1217 C CA . CYS A 1 153 ? 16.454 -3.631 12.352 1.00 58.41 153 CYS A CA 1
ATOM 1218 C C . CYS A 1 153 ? 17.174 -2.599 11.453 1.00 58.41 153 CYS A C 1
ATOM 1220 O O . CYS A 1 153 ? 17.851 -1.697 11.943 1.00 58.41 153 CYS A O 1
ATOM 1222 N N . SER A 1 154 ? 17.076 -2.743 10.129 1.00 69.94 154 SER A N 1
ATOM 1223 C CA . SER A 1 154 ? 17.602 -1.765 9.174 1.00 69.94 154 SER A CA 1
ATOM 1224 C C . SER A 1 154 ? 16.628 -0.594 9.013 1.00 69.94 154 SER A C 1
ATOM 1226 O O . SER A 1 154 ? 15.412 -0.759 9.140 1.00 69.94 154 SER A O 1
ATOM 1228 N N . LEU A 1 155 ? 17.145 0.595 8.678 1.00 72.31 155 LEU A N 1
ATOM 1229 C CA . LEU A 1 155 ? 16.323 1.771 8.338 1.00 72.31 155 LEU A CA 1
ATOM 1230 C C . LEU A 1 155 ? 15.292 1.455 7.243 1.00 72.31 155 LEU A C 1
ATOM 1232 O O . LEU A 1 155 ? 14.153 1.913 7.306 1.00 72.31 155 LEU A O 1
ATOM 1236 N N . TYR A 1 156 ? 15.679 0.608 6.289 1.00 76.44 156 TYR A N 1
ATOM 1237 C CA . TYR A 1 156 ? 14.812 0.116 5.225 1.00 76.44 156 TYR A CA 1
ATOM 1238 C C . TYR A 1 156 ? 13.566 -0.607 5.757 1.00 76.44 156 TYR A C 1
ATOM 1240 O O . TYR A 1 156 ? 12.450 -0.355 5.303 1.00 76.44 156 TYR A O 1
ATOM 1248 N N . SER A 1 157 ? 13.738 -1.473 6.758 1.00 79.12 157 SER A N 1
ATOM 1249 C CA . SER A 1 157 ? 12.639 -2.260 7.330 1.00 79.12 157 SER A CA 1
ATOM 1250 C C . SER A 1 157 ? 11.616 -1.367 8.041 1.00 79.12 157 SER A C 1
ATOM 1252 O O . SER A 1 157 ? 10.410 -1.573 7.916 1.00 79.12 157 SER A O 1
ATOM 1254 N N . VAL A 1 158 ? 12.083 -0.311 8.717 1.00 85.12 158 VAL A N 1
ATOM 1255 C CA . VAL A 1 158 ? 11.215 0.699 9.348 1.00 85.12 158 VAL A CA 1
ATOM 1256 C C . VAL A 1 158 ? 10.441 1.501 8.300 1.00 85.12 158 VAL A C 1
ATOM 1258 O O . VAL A 1 158 ? 9.257 1.783 8.485 1.00 85.12 158 VAL A O 1
ATOM 1261 N N . GLU A 1 159 ? 11.084 1.860 7.190 1.00 86.94 159 GLU A N 1
ATOM 1262 C CA . GLU A 1 159 ? 10.433 2.610 6.117 1.00 86.94 159 GLU A CA 1
ATOM 1263 C C . GLU A 1 159 ? 9.321 1.792 5.444 1.00 86.94 159 GLU A C 1
ATOM 1265 O O . GLU A 1 159 ? 8.221 2.305 5.231 1.00 86.94 159 GLU A O 1
ATOM 1270 N N . VAL A 1 160 ? 9.561 0.506 5.173 1.00 89.12 160 VAL A N 1
ATOM 1271 C CA . VAL A 1 160 ? 8.536 -0.399 4.628 1.00 89.12 160 VAL A CA 1
ATOM 1272 C C . VAL A 1 160 ? 7.355 -0.543 5.593 1.00 89.12 160 VAL A C 1
ATOM 1274 O O . VAL A 1 160 ? 6.205 -0.441 5.160 1.00 89.12 160 VAL A O 1
ATOM 1277 N N . LEU A 1 161 ? 7.612 -0.686 6.898 1.00 90.81 161 LEU A N 1
ATOM 1278 C CA . LEU A 1 161 ? 6.565 -0.697 7.927 1.00 90.81 161 LEU A CA 1
ATOM 1279 C C . LEU A 1 161 ? 5.738 0.594 7.916 1.00 90.81 161 LEU A C 1
ATOM 1281 O O . LEU A 1 161 ? 4.507 0.548 7.942 1.00 90.81 161 LEU A O 1
ATOM 1285 N N . LEU A 1 162 ? 6.393 1.754 7.834 1.00 91.25 162 LEU A N 1
ATOM 1286 C CA . LEU A 1 162 ? 5.708 3.043 7.767 1.00 91.25 162 LEU A CA 1
ATOM 1287 C C . LEU A 1 162 ? 4.830 3.154 6.511 1.00 91.25 162 LEU A C 1
ATOM 1289 O O . LEU A 1 162 ? 3.686 3.616 6.595 1.00 91.25 162 LEU A O 1
ATOM 1293 N N . LEU A 1 163 ? 5.328 2.705 5.356 1.00 93.38 163 LEU A N 1
ATOM 1294 C CA . LEU A 1 163 ? 4.553 2.661 4.116 1.00 93.38 163 LEU A CA 1
ATOM 1295 C C . LEU A 1 163 ? 3.337 1.736 4.252 1.00 93.38 163 LEU A C 1
ATOM 1297 O O . LEU A 1 163 ? 2.240 2.125 3.851 1.00 93.38 163 LEU A O 1
ATOM 1301 N N . ALA A 1 164 ? 3.493 0.559 4.864 1.00 95.44 164 ALA A N 1
ATOM 1302 C CA . ALA A 1 164 ? 2.399 -0.380 5.109 1.00 95.44 164 ALA A CA 1
ATOM 1303 C C . ALA A 1 164 ? 1.328 0.213 6.036 1.00 95.44 164 ALA A C 1
ATOM 1305 O O . ALA A 1 164 ? 0.144 0.222 5.693 1.00 95.44 164 ALA A O 1
ATOM 1306 N N . LEU A 1 165 ? 1.730 0.796 7.167 1.00 95.19 165 LEU A N 1
ATOM 1307 C CA . LEU A 1 165 ? 0.815 1.458 8.103 1.00 95.19 165 LEU A CA 1
ATOM 1308 C C . LEU A 1 165 ? 0.069 2.626 7.446 1.00 95.19 165 LEU A C 1
ATOM 1310 O O . LEU A 1 165 ? -1.136 2.800 7.653 1.00 95.19 165 LEU A O 1
ATOM 1314 N N . THR A 1 166 ? 0.758 3.401 6.607 1.00 94.94 166 THR A N 1
ATOM 1315 C CA . THR A 1 166 ? 0.152 4.506 5.854 1.00 94.94 166 THR A CA 1
ATOM 1316 C C . THR A 1 166 ? -0.824 3.989 4.795 1.00 94.94 166 THR A C 1
ATOM 1318 O O . THR A 1 166 ? -1.909 4.548 4.628 1.00 94.94 166 THR A O 1
ATOM 1321 N N . ALA A 1 167 ? -0.481 2.903 4.099 1.00 96.25 167 ALA A N 1
ATOM 1322 C CA . ALA A 1 167 ? -1.349 2.261 3.118 1.00 96.25 167 ALA A CA 1
ATOM 1323 C C . ALA A 1 167 ? -2.650 1.780 3.773 1.00 96.25 167 ALA A C 1
ATOM 1325 O O . ALA A 1 167 ? -3.739 2.125 3.314 1.00 96.25 167 ALA A O 1
ATOM 1326 N N . LEU A 1 168 ? -2.545 1.069 4.897 1.00 96.50 168 LEU A N 1
ATOM 1327 C CA . LEU A 1 168 ? -3.693 0.574 5.658 1.00 96.50 168 LEU A CA 1
ATOM 1328 C C . LEU A 1 168 ? -4.566 1.711 6.183 1.00 96.50 168 LEU A C 1
ATOM 1330 O O . LEU A 1 168 ? -5.788 1.667 6.040 1.00 96.50 168 LEU A O 1
ATOM 1334 N N . SER A 1 169 ? -3.942 2.761 6.717 1.00 95.25 169 SER A N 1
ATOM 1335 C CA . SER A 1 169 ? -4.638 3.964 7.178 1.00 95.25 169 SER A CA 1
ATOM 1336 C C . SER A 1 169 ? -5.433 4.621 6.045 1.00 95.25 169 SER A C 1
ATOM 1338 O O . SER A 1 169 ? -6.633 4.866 6.181 1.00 95.25 169 SER A O 1
ATOM 1340 N N . ASN A 1 170 ? -4.804 4.821 4.884 1.00 94.44 170 ASN A N 1
ATOM 1341 C CA . ASN A 1 170 ? -5.455 5.376 3.697 1.00 94.44 170 ASN A CA 1
ATOM 1342 C C . ASN A 1 170 ? -6.609 4.492 3.195 1.00 94.44 170 ASN A C 1
ATOM 1344 O O . ASN A 1 170 ? -7.682 5.000 2.846 1.00 94.44 170 ASN A O 1
ATOM 1348 N N . ALA A 1 171 ? -6.412 3.172 3.191 1.00 94.69 171 ALA A N 1
ATOM 1349 C CA . ALA A 1 171 ? -7.410 2.202 2.758 1.00 94.69 171 ALA A CA 1
ATOM 1350 C C . ALA A 1 171 ? -8.637 2.208 3.691 1.00 94.69 171 ALA A C 1
ATOM 1352 O O . ALA A 1 171 ? -9.774 2.324 3.223 1.00 94.69 171 ALA A O 1
ATOM 1353 N N . ALA A 1 172 ? -8.412 2.183 5.007 1.00 94.00 172 ALA A N 1
ATOM 1354 C CA . ALA A 1 172 ? -9.443 2.196 6.046 1.00 94.00 172 ALA A CA 1
ATOM 1355 C C . ALA A 1 172 ? -10.198 3.535 6.153 1.00 94.00 172 ALA A C 1
ATOM 1357 O O . ALA A 1 172 ? -11.367 3.5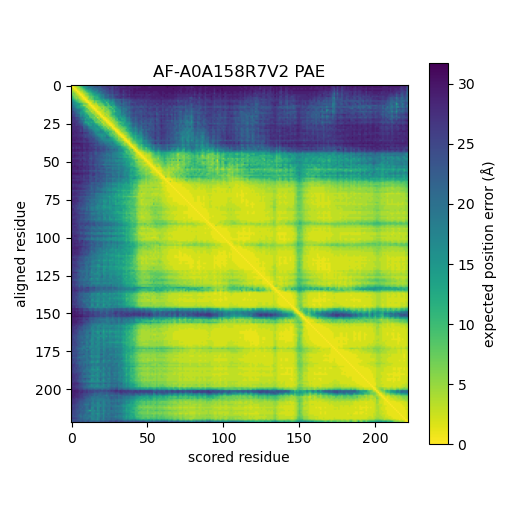67 6.568 1.00 94.00 172 ALA A O 1
ATOM 1358 N N . TYR A 1 173 ? -9.554 4.643 5.770 1.00 91.00 173 TYR A N 1
ATOM 1359 C CA . TYR A 1 173 ? -10.119 5.986 5.881 1.00 91.00 173 TYR A CA 1
ATOM 1360 C C . TYR A 1 173 ? -11.433 6.123 5.097 1.00 91.00 173 TYR A C 1
ATOM 1362 O O . TYR A 1 173 ? -11.489 5.850 3.895 1.00 91.00 173 TYR A O 1
ATOM 1370 N N . ASN A 1 174 ? -12.505 6.534 5.782 1.00 88.25 174 ASN A N 1
ATOM 1371 C CA . ASN A 1 174 ? -13.859 6.679 5.228 1.00 88.25 174 ASN A CA 1
ATOM 1372 C C . ASN A 1 174 ? -14.372 5.455 4.439 1.00 88.25 174 ASN A C 1
ATOM 1374 O O . ASN A 1 174 ? -15.214 5.596 3.557 1.00 88.25 174 ASN A O 1
ATOM 1378 N N . CYS A 1 175 ? -13.887 4.243 4.738 1.00 91.44 175 CYS A N 1
ATOM 1379 C CA . CYS A 1 175 ? -14.328 3.033 4.048 1.00 91.44 175 CYS A CA 1
ATOM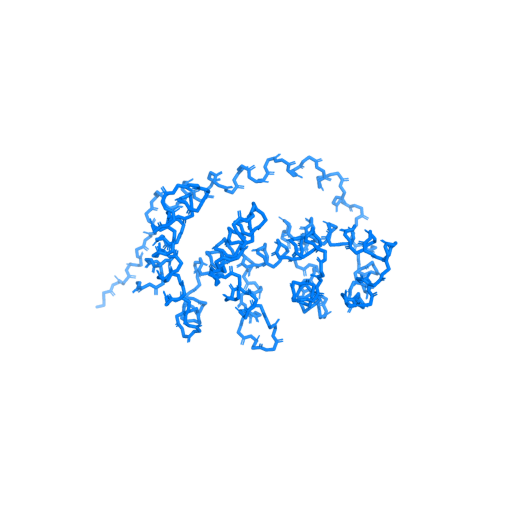 1380 C C . CYS A 1 175 ? -14.597 1.884 5.024 1.00 91.44 175 CYS A C 1
ATOM 1382 O O . CYS A 1 175 ? -13.715 1.086 5.336 1.00 91.44 175 CYS A O 1
ATOM 1384 N N . THR A 1 176 ? -15.845 1.780 5.491 1.00 92.25 176 THR A N 1
ATOM 1385 C CA . THR A 1 176 ? -16.276 0.735 6.436 1.00 92.25 176 THR A CA 1
ATOM 1386 C C . THR A 1 176 ? -16.042 -0.669 5.887 1.00 92.25 176 THR A C 1
ATOM 1388 O O . THR A 1 176 ? -15.560 -1.530 6.611 1.00 92.25 176 THR A O 1
ATOM 1391 N N . LYS A 1 177 ? -16.301 -0.887 4.592 1.00 92.94 177 LYS A N 1
ATOM 1392 C CA . LYS A 1 177 ? -16.081 -2.186 3.945 1.00 92.94 177 LYS A CA 1
ATOM 1393 C C . LYS A 1 177 ? -14.607 -2.620 3.994 1.00 92.94 177 LYS A C 1
ATOM 1395 O O . LYS A 1 177 ? -14.333 -3.774 4.302 1.00 92.94 177 LYS A O 1
ATOM 1400 N N . VAL A 1 178 ? -13.662 -1.693 3.783 1.00 93.94 178 VAL A N 1
ATOM 1401 C CA . VAL A 1 178 ? -12.227 -1.999 3.913 1.00 93.94 178 VAL A CA 1
ATOM 1402 C C . VAL A 1 178 ? -11.866 -2.257 5.371 1.00 93.94 178 VAL A C 1
ATOM 1404 O O . VAL A 1 178 ? -11.115 -3.182 5.643 1.00 93.94 178 VAL A O 1
ATOM 1407 N N . ARG A 1 179 ? -12.419 -1.499 6.329 1.00 94.88 179 ARG A N 1
ATOM 1408 C CA . ARG A 1 179 ? -12.184 -1.782 7.755 1.00 94.88 179 ARG A CA 1
ATOM 1409 C C . ARG A 1 179 ? -12.623 -3.195 8.127 1.00 94.88 179 ARG A C 1
ATOM 1411 O O . ARG A 1 179 ? -11.856 -3.896 8.772 1.00 94.88 179 ARG A O 1
ATOM 1418 N N . VAL A 1 180 ? -13.803 -3.627 7.681 1.00 94.50 180 VAL A N 1
ATOM 1419 C CA . VAL A 1 180 ? -14.284 -5.004 7.886 1.00 94.50 180 VAL A CA 1
ATOM 1420 C C . VAL A 1 180 ? -13.332 -6.016 7.249 1.00 94.50 180 VAL A C 1
ATOM 1422 O O . VAL A 1 180 ? -12.923 -6.940 7.940 1.00 94.50 180 VAL A O 1
ATOM 1425 N N . LEU A 1 181 ? -12.908 -5.800 5.997 1.00 94.81 181 LEU A N 1
ATOM 1426 C CA . LEU A 1 181 ? -11.922 -6.656 5.324 1.00 94.81 181 LEU A CA 1
ATOM 1427 C C . LEU A 1 181 ? -10.627 -6.791 6.142 1.00 94.81 181 LEU A C 1
ATOM 1429 O O . LEU A 1 181 ? -10.145 -7.894 6.368 1.00 94.81 181 LEU A O 1
ATOM 1433 N N . LEU A 1 182 ? -10.069 -5.678 6.624 1.00 95.12 182 LEU A N 1
ATOM 1434 C CA . LEU A 1 182 ? -8.845 -5.703 7.426 1.00 95.12 182 LEU A CA 1
ATOM 1435 C C . LEU A 1 182 ? -9.045 -6.459 8.749 1.00 95.12 182 LEU A C 1
ATOM 1437 O O . LEU A 1 182 ? -8.160 -7.210 9.157 1.00 95.12 182 LEU A O 1
ATOM 1441 N N . LYS A 1 183 ? -10.209 -6.315 9.403 1.00 95.06 183 LYS A N 1
ATOM 1442 C CA . LYS A 1 183 ? -10.547 -7.109 10.597 1.00 95.06 183 LYS A CA 1
ATOM 1443 C C . LYS A 1 183 ? -10.581 -8.607 10.267 1.00 95.06 183 LYS A C 1
ATOM 1445 O O . LYS A 1 183 ? -9.948 -9.387 10.972 1.00 95.06 183 LYS A O 1
ATOM 1450 N N . THR A 1 184 ? -11.270 -9.003 9.193 1.00 94.44 184 THR A N 1
ATOM 1451 C CA . THR A 1 184 ? -11.429 -10.418 8.807 1.00 94.44 184 THR A CA 1
ATOM 1452 C C . THR A 1 184 ? -10.127 -11.068 8.349 1.00 94.44 184 THR A C 1
ATOM 1454 O O . THR A 1 184 ? -9.928 -12.251 8.583 1.00 94.44 184 THR A O 1
ATOM 1457 N N . GLU A 1 185 ? -9.219 -10.299 7.750 1.00 94.69 185 GLU A N 1
ATOM 1458 C CA . GLU A 1 185 ? -7.898 -10.770 7.299 1.00 94.69 185 GLU A CA 1
ATOM 1459 C C . GLU A 1 185 ? -6.838 -10.733 8.427 1.00 94.69 185 GLU A C 1
ATOM 1461 O O . GLU A 1 185 ? -5.638 -10.875 8.188 1.00 94.69 185 GLU A O 1
ATOM 1466 N N . GLY A 1 186 ? -7.260 -10.527 9.681 1.00 94.94 186 GLY A N 1
ATOM 1467 C CA . GLY A 1 186 ? -6.403 -10.658 10.863 1.00 94.94 186 GLY A CA 1
ATOM 1468 C C . GLY A 1 186 ? -5.479 -9.468 11.147 1.00 94.94 186 GLY A C 1
ATOM 1469 O O . GLY A 1 186 ? -4.586 -9.582 11.989 1.00 94.94 186 GLY A O 1
ATOM 1470 N N . PHE A 1 187 ? -5.681 -8.305 10.514 1.00 95.81 187 PHE A N 1
ATOM 1471 C CA . PHE A 1 187 ? -4.806 -7.140 10.729 1.00 95.81 187 PHE A CA 1
ATOM 1472 C C . PHE A 1 187 ? -4.854 -6.604 12.161 1.00 95.81 187 PHE A C 1
ATOM 1474 O O . PHE A 1 187 ? -3.859 -6.062 12.628 1.00 95.81 187 PHE A O 1
ATOM 1481 N N . VAL A 1 188 ? -5.965 -6.775 12.885 1.00 96.31 188 VAL A N 1
ATOM 1482 C CA . VAL A 1 188 ? -6.048 -6.375 14.303 1.00 96.31 188 VAL A CA 1
ATOM 1483 C C . VAL A 1 188 ? -5.022 -7.138 15.143 1.00 96.31 188 VAL A C 1
ATOM 1485 O O . VAL A 1 188 ? -4.310 -6.532 15.943 1.00 96.31 188 VAL A O 1
ATOM 1488 N N . HIS A 1 189 ? -4.895 -8.449 14.923 1.00 95.19 189 HIS A N 1
ATOM 1489 C CA . HIS A 1 189 ? -3.918 -9.272 15.631 1.00 95.19 189 HIS A CA 1
ATOM 1490 C C . HIS A 1 189 ? -2.486 -8.866 15.262 1.00 95.19 189 HIS A C 1
ATOM 1492 O O . HIS A 1 189 ? -1.683 -8.586 16.148 1.00 95.19 189 HIS A O 1
ATOM 1498 N N . ARG A 1 190 ? -2.192 -8.712 13.962 1.00 95.12 190 ARG A N 1
ATOM 1499 C CA . ARG A 1 190 ? -0.861 -8.294 13.479 1.00 95.12 190 ARG A CA 1
ATOM 1500 C C . ARG A 1 190 ? -0.441 -6.931 14.026 1.00 95.12 190 ARG A C 1
ATOM 1502 O O . ARG A 1 190 ? 0.676 -6.776 14.503 1.00 95.12 190 ARG A O 1
ATOM 1509 N N . LEU A 1 191 ? -1.344 -5.950 14.019 1.00 95.38 191 LEU A N 1
ATOM 1510 C CA . LEU A 1 191 ? -1.081 -4.621 14.576 1.00 95.38 191 LEU A CA 1
ATOM 1511 C C . LEU A 1 191 ? -0.895 -4.653 16.097 1.00 95.38 191 LEU A C 1
ATOM 1513 O O . LEU A 1 191 ? -0.083 -3.897 16.621 1.00 95.38 191 LEU A O 1
ATOM 1517 N N . THR A 1 192 ? -1.613 -5.529 16.805 1.00 94.88 192 THR A N 1
ATOM 1518 C CA . THR A 1 192 ? -1.415 -5.730 18.249 1.00 94.88 192 THR A CA 1
ATOM 1519 C C . THR A 1 192 ? -0.025 -6.303 18.524 1.00 94.88 192 THR A C 1
ATOM 1521 O O . THR A 1 192 ? 0.698 -5.761 19.355 1.00 94.88 192 THR A O 1
ATOM 1524 N N . ASN A 1 193 ?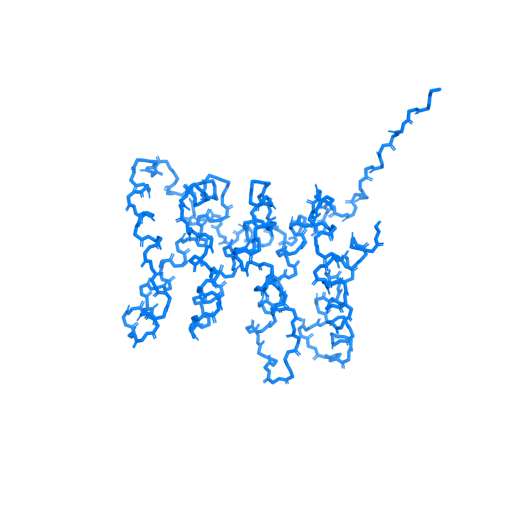 0.398 -7.314 17.761 1.00 92.88 193 ASN A N 1
ATOM 1525 C CA . ASN A 1 193 ? 1.741 -7.886 17.877 1.00 92.88 193 ASN A CA 1
ATOM 1526 C C . ASN A 1 193 ? 2.824 -6.854 17.534 1.00 92.88 193 ASN A C 1
ATOM 1528 O O . ASN A 1 193 ? 3.802 -6.719 18.267 1.00 92.88 193 ASN A O 1
ATOM 1532 N N . LEU A 1 194 ? 2.630 -6.073 16.463 1.00 91.94 194 LEU A N 1
ATOM 1533 C CA . LEU A 1 194 ? 3.538 -4.992 16.078 1.00 91.94 194 LEU A CA 1
ATOM 1534 C C . LEU A 1 194 ? 3.631 -3.919 17.169 1.00 91.94 194 LEU A C 1
ATOM 1536 O O . LEU A 1 194 ? 4.721 -3.433 17.457 1.00 91.94 194 LEU A O 1
ATOM 1540 N N . LYS A 1 195 ?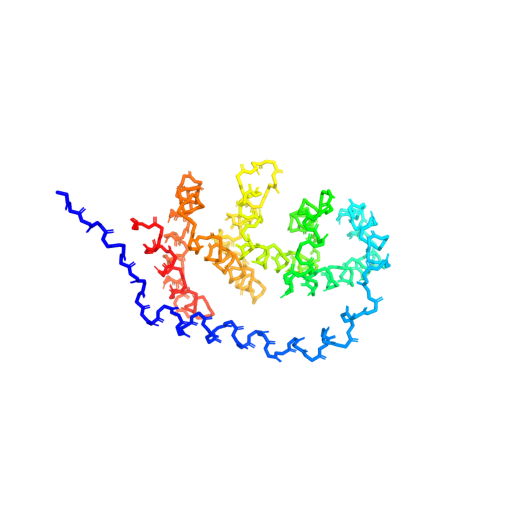 2.513 -3.567 17.813 1.00 92.44 195 LYS A N 1
ATOM 1541 C CA . LYS A 1 195 ? 2.508 -2.646 18.954 1.00 92.44 195 LYS A CA 1
ATOM 1542 C C . LYS A 1 195 ? 3.372 -3.181 20.093 1.00 92.44 195 LYS A C 1
ATOM 1544 O O . LYS A 1 195 ? 4.244 -2.454 20.565 1.00 92.44 195 LYS A O 1
ATOM 1549 N N . THR A 1 196 ? 3.161 -4.431 20.503 1.00 91.81 196 THR A N 1
ATOM 1550 C CA . THR A 1 196 ? 3.968 -5.075 21.549 1.00 91.81 196 THR A CA 1
ATOM 1551 C C . THR A 1 196 ? 5.446 -5.085 21.162 1.00 91.81 196 THR A C 1
ATOM 1553 O O . THR A 1 196 ? 6.286 -4.674 21.957 1.00 91.81 196 THR A O 1
ATOM 1556 N N . PHE A 1 197 ? 5.767 -5.436 19.914 1.00 88.81 197 PHE A N 1
ATOM 1557 C CA . PHE A 1 197 ? 7.133 -5.394 19.395 1.00 88.81 197 PHE A CA 1
ATOM 1558 C C . PHE A 1 197 ? 7.751 -3.989 19.483 1.00 88.81 197 PHE A C 1
ATOM 1560 O O . PHE A 1 197 ? 8.866 -3.833 19.982 1.00 88.81 197 PHE A O 1
ATOM 1567 N N . CYS A 1 198 ? 7.038 -2.950 19.043 1.00 88.00 198 CYS A N 1
ATOM 1568 C CA . CYS A 1 198 ? 7.501 -1.564 19.116 1.00 88.00 198 CYS A CA 1
ATOM 1569 C C . CYS A 1 198 ? 7.705 -1.081 20.565 1.00 88.00 198 CYS A C 1
ATOM 1571 O O . CYS A 1 198 ? 8.594 -0.267 20.805 1.00 88.00 198 CYS A O 1
ATOM 1573 N N . GLN A 1 199 ? 6.908 -1.569 21.522 1.00 88.94 199 GLN A N 1
ATOM 1574 C CA . GLN A 1 199 ? 7.053 -1.255 22.950 1.00 88.94 199 GLN A CA 1
ATOM 1575 C C . GLN A 1 199 ? 8.256 -1.969 23.580 1.00 88.94 199 GLN A C 1
ATOM 1577 O O . GLN A 1 199 ? 9.008 -1.353 24.333 1.00 88.94 199 GLN A O 1
ATOM 1582 N N . SER A 1 200 ? 8.461 -3.250 23.260 1.00 86.00 200 SER A N 1
ATOM 1583 C CA . SER A 1 200 ? 9.567 -4.054 23.794 1.00 86.00 200 SER A CA 1
ATOM 1584 C C . SER A 1 200 ? 10.931 -3.621 23.253 1.00 86.00 200 SER A C 1
ATOM 1586 O O . SER A 1 200 ? 11.918 -3.651 23.982 1.00 86.00 200 SER A O 1
ATOM 1588 N N . ASN A 1 201 ? 11.002 -3.149 22.006 1.00 77.44 201 ASN A N 1
ATOM 1589 C CA . ASN A 1 201 ? 12.240 -2.659 21.388 1.00 77.44 201 ASN A CA 1
ATOM 1590 C C . ASN A 1 201 ? 12.496 -1.171 21.693 1.00 77.44 201 ASN A C 1
ATOM 1592 O O . ASN A 1 201 ? 12.853 -0.395 20.808 1.00 77.44 201 ASN A O 1
ATOM 1596 N N . GLY A 1 202 ? 12.290 -0.778 22.957 1.00 55.84 202 GLY A N 1
ATOM 1597 C CA . GLY A 1 202 ? 12.089 0.588 23.466 1.00 55.84 202 GLY A CA 1
ATOM 1598 C C . GLY A 1 202 ? 13.209 1.625 23.284 1.00 55.84 202 GLY A C 1
ATOM 1599 O O . GLY A 1 202 ? 13.206 2.640 23.978 1.00 55.84 202 GLY A O 1
ATOM 1600 N N . LYS A 1 203 ? 14.160 1.426 22.366 1.00 61.56 203 LYS A N 1
ATOM 1601 C CA . LYS A 1 203 ? 15.148 2.431 21.949 1.00 61.56 203 LYS A CA 1
ATOM 1602 C C . LYS A 1 203 ? 15.339 2.354 20.430 1.00 61.56 203 LYS A C 1
ATOM 1604 O O . LYS A 1 203 ? 15.945 1.415 19.929 1.00 61.56 203 LYS A O 1
ATOM 1609 N N . GLY A 1 204 ? 14.820 3.340 19.692 1.00 66.25 204 GLY A N 1
ATOM 1610 C CA . GLY A 1 204 ? 15.043 3.467 18.247 1.00 66.25 204 GLY A CA 1
ATOM 1611 C C . GLY A 1 204 ? 13.836 3.965 17.450 1.00 66.25 204 GLY A C 1
ATOM 1612 O O . GLY A 1 204 ? 12.813 4.373 18.003 1.00 66.25 204 GLY A O 1
ATOM 1613 N N . TYR A 1 205 ? 13.956 3.909 16.122 1.00 72.06 205 TYR A N 1
ATOM 1614 C CA . TYR A 1 205 ? 12.959 4.415 15.171 1.00 72.06 205 TYR A CA 1
ATOM 1615 C C . TYR A 1 205 ? 11.564 3.777 15.325 1.00 72.06 205 TYR A C 1
ATOM 1617 O O . TYR A 1 205 ? 10.563 4.417 15.011 1.00 72.06 205 TYR A O 1
ATOM 1625 N N . PHE A 1 206 ? 11.460 2.562 15.872 1.00 77.69 206 PHE A N 1
ATOM 1626 C CA . PHE A 1 206 ? 10.187 1.850 16.051 1.00 77.69 206 PHE A CA 1
ATOM 1627 C C . PHE A 1 206 ? 9.214 2.529 17.023 1.00 77.69 206 PHE A C 1
ATOM 1629 O O . PHE A 1 206 ? 8.002 2.411 16.840 1.00 77.69 206 PHE A O 1
ATOM 1636 N N . HIS A 1 207 ? 9.704 3.300 18.000 1.00 81.06 207 HIS A N 1
ATOM 1637 C CA . HIS A 1 207 ? 8.828 4.042 18.913 1.00 81.06 207 HIS A CA 1
ATOM 1638 C C . HIS A 1 207 ? 8.033 5.134 18.176 1.00 81.06 207 HIS A C 1
ATOM 1640 O O . HIS A 1 207 ? 6.919 5.476 18.567 1.00 81.06 207 HIS A O 1
ATOM 1646 N N . THR A 1 208 ? 8.564 5.656 17.064 1.00 83.88 208 THR A N 1
ATOM 1647 C CA . THR A 1 208 ? 7.860 6.657 16.243 1.00 83.88 208 THR A CA 1
ATOM 1648 C C . THR A 1 208 ? 6.640 6.081 15.516 1.00 83.88 208 THR A C 1
ATOM 1650 O O . THR A 1 208 ? 5.750 6.835 15.125 1.00 83.88 208 THR A O 1
ATOM 1653 N N . LEU A 1 209 ? 6.556 4.751 15.382 1.00 87.56 209 LEU A N 1
ATOM 1654 C CA . LEU A 1 209 ? 5.432 4.063 14.747 1.00 87.56 209 LEU A CA 1
ATOM 1655 C C . LEU A 1 209 ? 4.258 3.834 15.709 1.00 87.56 209 LEU A C 1
ATOM 1657 O O . LEU A 1 209 ? 3.121 3.731 15.248 1.00 87.56 209 LEU A O 1
ATOM 1661 N N . LEU A 1 210 ? 4.501 3.798 17.028 1.00 90.00 210 LEU A N 1
ATOM 1662 C CA . LEU A 1 210 ? 3.479 3.494 18.042 1.00 90.00 210 LEU A CA 1
ATOM 1663 C C . LEU A 1 210 ? 2.208 4.345 17.912 1.00 90.00 210 LEU A C 1
ATOM 1665 O O . LEU A 1 210 ? 1.125 3.758 17.884 1.00 90.00 210 LEU A O 1
ATOM 1669 N N . PRO A 1 211 ? 2.282 5.684 17.744 1.00 90.94 211 PRO A N 1
ATOM 1670 C CA . PRO A 1 211 ? 1.077 6.494 17.591 1.00 90.94 211 PRO A CA 1
ATOM 1671 C C . PRO A 1 211 ? 0.245 6.097 16.367 1.00 90.94 211 PRO A C 1
ATOM 1673 O O . PRO A 1 211 ? -0.982 6.111 16.421 1.00 90.94 211 PRO A O 1
ATOM 1676 N N . ILE A 1 212 ? 0.900 5.721 15.264 1.00 91.19 212 ILE A N 1
ATOM 1677 C CA . ILE A 1 212 ? 0.230 5.324 14.019 1.00 91.19 212 ILE A CA 1
ATOM 1678 C C . ILE A 1 212 ? -0.462 3.973 14.211 1.00 91.19 212 ILE A C 1
ATOM 1680 O O . ILE A 1 212 ? -1.630 3.822 13.848 1.00 91.19 212 ILE A O 1
ATOM 1684 N N . VAL A 1 213 ? 0.236 3.013 14.825 1.00 93.62 213 VAL A N 1
ATOM 1685 C CA . VAL A 1 213 ? -0.308 1.685 15.136 1.00 93.62 213 VAL A CA 1
ATOM 1686 C C . VAL A 1 213 ? -1.516 1.803 16.068 1.00 93.62 213 VAL A C 1
ATOM 1688 O O . VAL A 1 213 ? -2.562 1.224 15.783 1.00 93.62 213 VAL A O 1
ATOM 1691 N N . ASP A 1 214 ? -1.420 2.607 17.129 1.00 93.38 214 ASP A N 1
ATOM 1692 C CA . ASP A 1 214 ? -2.514 2.827 18.081 1.00 93.38 214 ASP A CA 1
ATOM 1693 C C . ASP A 1 214 ? -3.743 3.471 17.437 1.00 93.38 214 ASP A C 1
ATOM 1695 O O . ASP A 1 214 ? -4.878 3.067 17.708 1.00 93.38 214 ASP A O 1
ATOM 1699 N N . LEU A 1 215 ? -3.538 4.475 16.581 1.00 92.00 215 LEU A N 1
ATOM 1700 C CA . LEU A 1 215 ? -4.630 5.125 15.859 1.00 92.00 215 LEU A CA 1
ATOM 1701 C C . LEU A 1 215 ? -5.334 4.151 14.913 1.00 92.00 215 LEU A C 1
ATOM 1703 O O . LEU A 1 215 ? -6.566 4.129 14.862 1.00 92.00 215 LEU A O 1
ATOM 1707 N N . LEU A 1 216 ? -4.568 3.338 14.184 1.00 94.06 216 LEU A N 1
ATOM 1708 C CA . LEU A 1 216 ? -5.124 2.357 13.261 1.00 94.06 216 LEU A CA 1
ATOM 1709 C C . LEU A 1 216 ? -5.859 1.236 14.005 1.00 94.06 216 LEU A C 1
ATOM 1711 O O . LEU A 1 216 ? -6.970 0.888 13.612 1.00 94.06 216 LEU A O 1
ATOM 1715 N N . LEU A 1 217 ? -5.299 0.727 15.107 1.00 95.44 217 LEU A N 1
ATOM 1716 C CA . LEU A 1 217 ? -5.964 -0.251 15.973 1.00 95.44 217 LEU A CA 1
ATOM 1717 C C . LEU A 1 217 ? -7.309 0.277 16.466 1.00 95.44 217 LEU A C 1
ATOM 1719 O O . LEU A 1 217 ? -8.324 -0.375 16.243 1.00 95.44 217 LEU A O 1
ATOM 1723 N N . LYS A 1 218 ? -7.344 1.488 17.037 1.00 93.25 218 LYS A N 1
ATOM 1724 C CA . LYS A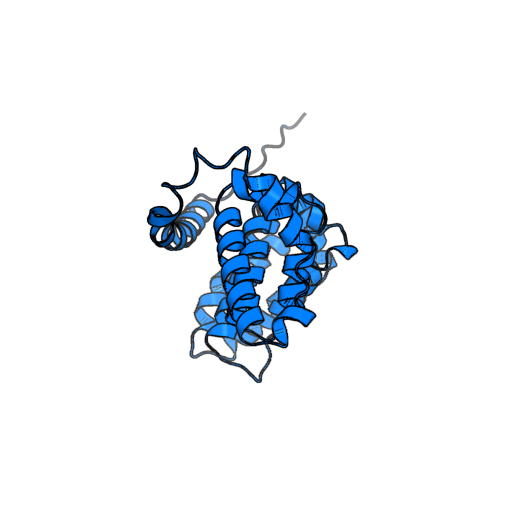 1 218 ? -8.593 2.118 17.497 1.00 93.25 218 LYS A CA 1
ATOM 1725 C C . LYS A 1 218 ? -9.627 2.223 16.377 1.00 93.25 218 LYS A C 1
ATOM 1727 O O . LYS A 1 218 ? -10.790 1.895 16.588 1.00 93.25 218 LYS A O 1
ATOM 1732 N N . ALA A 1 219 ? -9.203 2.637 15.183 1.00 89.69 219 ALA A N 1
ATOM 1733 C CA . ALA A 1 219 ? -10.088 2.751 14.026 1.00 89.69 219 ALA A CA 1
ATOM 1734 C C . ALA A 1 219 ? -10.620 1.394 13.528 1.00 89.69 219 ALA A C 1
ATOM 1736 O O . ALA A 1 219 ? -11.685 1.349 12.914 1.00 89.69 219 ALA A O 1
ATOM 1737 N N . LEU A 1 220 ? -9.886 0.301 13.756 1.00 92.19 220 LEU A N 1
ATOM 1738 C CA . LEU A 1 220 ? -10.288 -1.056 13.384 1.00 92.19 220 LEU A CA 1
ATOM 1739 C C . LEU A 1 220 ? -11.020 -1.804 14.502 1.00 92.19 220 LEU A C 1
ATOM 1741 O O . LEU A 1 220 ? -11.621 -2.831 14.220 1.00 92.19 220 LEU A O 1
ATOM 1745 N N . THR A 1 221 ? -11.013 -1.346 15.748 1.00 88.88 221 THR A N 1
ATOM 1746 C CA . THR A 1 221 ? -11.752 -2.005 16.842 1.00 88.88 221 THR A CA 1
ATOM 1747 C C . THR A 1 221 ? -13.078 -1.325 17.170 1.00 88.88 221 THR A C 1
ATOM 1749 O O . THR A 1 221 ? -13.933 -1.962 17.775 1.00 88.88 221 THR A O 1
ATOM 1752 N N . GLN A 1 222 ? -13.267 -0.076 16.737 1.00 73.31 222 GLN A N 1
ATOM 1753 C CA . GLN A 1 222 ? -14.570 0.603 16.694 1.00 73.31 222 GLN A CA 1
ATOM 1754 C C . GLN A 1 222 ? -15.439 0.079 15.540 1.00 73.31 222 GLN A C 1
ATOM 1756 O O . GLN A 1 222 ? -16.674 0.151 15.672 1.00 73.31 222 GLN A O 1
#

Foldseek 3Di:
DDDDDDDDDDPVVVVVVCVVVVVVCPVLVVPPPVPPPPPDVPPLVVCVVLLVDQLQVLLPDPVSVVVLLVVLQVLLSLLQDPVSLVSQVVDPCSLVSLLNNLVRHPDLNSNLSSLSSLLSLLLPPVCLVVVPPPVSCSLVSLLVLLDDDPPDPDPSSLSSVVSSLSSLCSNLPPDPPSLVVCVVSCVLVSLVVLLVVLVVVPDDPSVVCNVSSVVSNVSSVD

Mean predicted aligned error: 11.03 Å

Radius of gyration: 18.38 Å; Cα contacts (8 Å, |Δi|>4): 190; chains: 1; bounding box: 62×34×50 Å

Nearest PDB structures (foldseek):
  3nmx-assembly1_A  TM=6.673E-01  e=1.088E-02  Homo sapiens
  3nmx-assembly3_C  TM=6.653E-01  e=1.140E-02  Homo sapiens
  3au3-assembly1_A  TM=6.928E-01  e=3.838E-02  Homo sapiens
  9hcj-assembly1_C0  TM=6.380E-01  e=2.816E+00  Dictyostelium discoideum
  9hcj-assembly1_C1  TM=5.857E-01  e=2.816E+00  Dictyostelium discoideum

Organism: Taenia asiatica (NCBI:txid60517)

pLDDT: mean 75.81, std 22.19, range [27.75, 96.5]

Solvent-accessible surface area (backbone atoms only — not comparable to full-atom values): 12529 Å² total; per-residue (Å²): 139,82,86,84,78,78,82,77,79,63,73,70,61,59,53,58,54,47,53,64,53,47,65,64,47,65,79,54,55,78,74,57,70,84,58,62,87,85,53,71,82,64,48,63,72,60,50,61,57,52,56,67,56,52,41,64,68,31,61,75,37,74,72,37,40,54,52,48,36,54,51,30,49,54,49,30,58,32,32,78,37,72,67,38,36,52,58,44,71,70,40,75,55,45,65,44,43,31,41,45,23,48,74,58,32,83,50,66,67,42,20,48,30,22,45,50,26,54,28,42,40,26,60,36,75,75,49,54,67,51,67,74,41,75,89,45,44,55,66,59,53,43,52,60,46,52,58,84,62,94,84,53,93,42,74,67,51,54,50,49,34,52,44,33,54,51,17,52,48,37,37,36,54,100,26,68,70,48,33,51,51,41,49,76,72,43,47,58,59,46,49,51,52,41,44,52,50,28,59,72,52,74,75,62,76,50,54,74,45,44,66,59,48,54,51,49,47,53,68,58,73,109

InterPro domains:
  IPR011989 Armadillo-like helical [G3DSA:1.25.10.10] (42-201)
  IPR016024 Armadillo-type fold [SSF48371] (66-195)

Sequence (222 aa):
MASVTTPLPPRNFQHQYRVVSNSCRNYIRISCVLALPLIKRKKAKILSHFASLDAKALARVPKGQHLQRLWLRFIANLTFTREGQSLLLSHTRAVEVLVDHVRFCHDEEARRLAFLGLQNFCGNTAFKTYLYKKSSGVVEVLANALEPTTISCSLYSVEVLLLALTALSNAAYNCTKVRVLLKTEGFVHRLTNLKTFCQSNGKGYFHTLLPIVDLLLKALTQ